Protein AF-A0AAE3IUP9-F1 (afdb_monomer)

Nearest PDB structures (foldseek):
  2h6c-assembly1_B  TM=4.455E-01  e=4.036E+00  Desulfitobacterium dehalogenans

Structure (mmCIF, N/CA/C/O backbone):
data_AF-A0AAE3IUP9-F1
#
_entry.id   AF-A0AAE3IUP9-F1
#
loop_
_atom_site.group_PDB
_atom_site.id
_atom_site.type_symbol
_atom_site.label_atom_id
_atom_site.label_alt_id
_atom_site.label_comp_id
_atom_site.label_asym_id
_atom_site.label_entity_id
_atom_site.label_seq_id
_atom_site.pdbx_PDB_ins_code
_atom_site.Cartn_x
_atom_site.Cartn_y
_atom_site.Cartn_z
_atom_site.occupancy
_atom_site.B_iso_or_equiv
_atom_site.auth_seq_id
_atom_site.auth_comp_id
_atom_site.auth_asym_id
_atom_site.auth_atom_id
_atom_site.pdbx_PDB_model_num
ATOM 1 N N . MET A 1 1 ? -16.465 -34.728 5.602 1.00 39.84 1 MET A N 1
ATOM 2 C CA . MET A 1 1 ? -15.952 -33.783 6.614 1.00 39.84 1 MET A CA 1
ATOM 3 C C . MET A 1 1 ? -14.455 -33.699 6.413 1.00 39.84 1 MET A C 1
ATOM 5 O O . MET A 1 1 ? -13.729 -34.587 6.846 1.00 39.84 1 MET A O 1
ATOM 9 N N . GLU A 1 2 ? -14.026 -32.718 5.633 1.00 52.72 2 GLU A N 1
ATOM 10 C CA . GLU A 1 2 ? -12.614 -32.456 5.375 1.00 52.72 2 GLU A CA 1
ATOM 11 C C . GLU A 1 2 ? -12.066 -31.674 6.573 1.00 52.72 2 GLU A C 1
ATOM 13 O O . GLU A 1 2 ? -12.701 -30.734 7.045 1.00 52.72 2 GLU A O 1
ATOM 18 N N . LYS A 1 3 ? -10.958 -32.131 7.164 1.00 52.09 3 LYS A N 1
ATOM 19 C CA . LYS A 1 3 ? -10.341 -31.432 8.296 1.00 52.09 3 LYS A CA 1
ATOM 20 C C . LYS A 1 3 ? -9.618 -30.208 7.751 1.00 52.09 3 LYS A C 1
ATOM 22 O O . LYS A 1 3 ? -8.562 -30.365 7.141 1.00 52.09 3 LYS A O 1
ATOM 27 N N . GLU A 1 4 ? -10.150 -29.021 8.014 1.00 59.00 4 GLU A N 1
ATOM 28 C CA . GLU A 1 4 ? -9.420 -27.775 7.790 1.00 59.00 4 GLU A CA 1
ATOM 29 C C . GLU A 1 4 ? -8.083 -27.825 8.539 1.00 59.00 4 GLU A C 1
ATOM 31 O O . GLU A 1 4 ? -8.014 -28.041 9.757 1.00 59.00 4 GLU A O 1
ATOM 36 N N . LYS A 1 5 ? -6.988 -27.696 7.788 1.00 61.62 5 LYS A N 1
ATOM 37 C CA . LYS A 1 5 ? -5.650 -27.607 8.364 1.00 61.62 5 LYS A CA 1
ATOM 38 C C . LYS A 1 5 ? -5.519 -26.227 8.996 1.00 61.62 5 LYS A C 1
ATOM 40 O O . LYS A 1 5 ? -5.640 -25.218 8.315 1.00 61.62 5 LYS A O 1
ATOM 45 N N . LYS A 1 6 ? -5.266 -26.193 10.306 1.00 58.44 6 LYS A N 1
ATOM 46 C CA . LYS A 1 6 ? -5.045 -24.940 11.035 1.00 58.44 6 LYS A CA 1
ATOM 47 C C . LYS A 1 6 ? -3.865 -24.178 10.407 1.00 58.44 6 LYS A C 1
ATOM 49 O O . LYS A 1 6 ? -2.807 -24.796 10.252 1.00 58.44 6 LYS A O 1
ATOM 54 N N . PRO A 1 7 ? -4.008 -22.877 10.104 1.00 63.84 7 PRO A N 1
ATOM 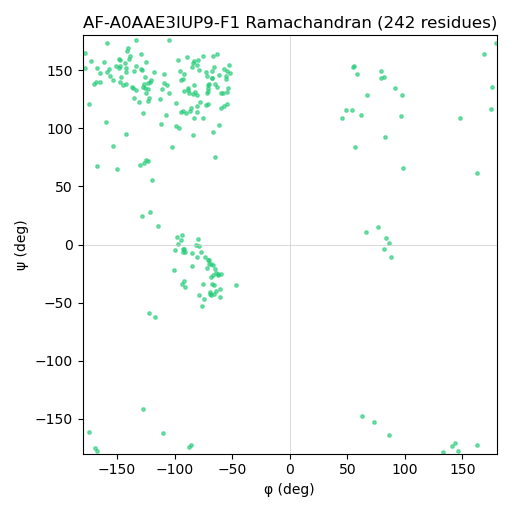55 C CA . PRO A 1 7 ? -2.922 -22.081 9.550 1.00 63.84 7 PRO A CA 1
ATOM 56 C C . PRO A 1 7 ? -1.721 -22.059 10.504 1.00 63.84 7 PRO A C 1
ATOM 58 O O . PRO A 1 7 ? -1.865 -21.848 11.712 1.00 63.84 7 PRO A O 1
ATOM 61 N N . MET A 1 8 ? -0.532 -22.340 9.969 1.00 63.47 8 MET A N 1
ATOM 62 C CA . MET A 1 8 ? 0.691 -22.559 10.758 1.00 63.47 8 MET A CA 1
ATOM 63 C C . MET A 1 8 ? 1.242 -21.262 11.377 1.00 63.47 8 MET A C 1
ATOM 65 O O . MET A 1 8 ? 1.934 -21.328 12.391 1.00 63.47 8 MET A O 1
ATOM 69 N N . PHE A 1 9 ? 0.859 -20.104 10.829 1.00 62.78 9 PHE A N 1
ATOM 70 C CA . PHE A 1 9 ? 1.258 -18.761 11.267 1.00 62.78 9 PHE A CA 1
ATOM 71 C C . PHE A 1 9 ? 0.594 -18.290 12.572 1.00 62.78 9 PHE A C 1
ATOM 73 O O . PHE A 1 9 ? 1.057 -17.339 13.191 1.00 62.78 9 PHE A O 1
ATOM 80 N N . LYS A 1 10 ? -0.427 -19.001 13.074 1.00 62.75 10 LYS A N 1
ATOM 81 C CA . LYS A 1 10 ? -1.064 -18.714 14.379 1.00 62.75 10 LYS A CA 1
ATOM 82 C C . LYS A 1 10 ? -0.284 -19.245 15.585 1.00 62.75 10 LYS A C 1
ATOM 84 O O . LYS A 1 10 ? -0.790 -19.250 16.704 1.00 62.75 10 LYS A O 1
ATOM 89 N N . ARG A 1 11 ? 0.909 -19.805 15.372 1.00 70.56 11 ARG A N 1
ATOM 90 C CA . ARG A 1 11 ? 1.703 -20.417 16.438 1.00 70.56 11 ARG A CA 1
ATOM 91 C C . ARG A 1 11 ? 2.967 -19.598 16.666 1.00 70.56 11 ARG A C 1
ATOM 93 O O . ARG A 1 11 ? 3.757 -19.431 15.749 1.00 70.56 11 ARG A O 1
ATOM 100 N N . TRP A 1 12 ? 3.181 -19.178 17.910 1.00 65.94 12 TRP A N 1
ATOM 101 C CA . TRP A 1 12 ? 4.279 -18.308 18.356 1.00 65.94 12 TRP A CA 1
ATOM 102 C C . TRP A 1 12 ? 5.685 -18.690 17.838 1.00 65.94 12 TRP A C 1
ATOM 104 O O . TRP A 1 12 ? 6.475 -17.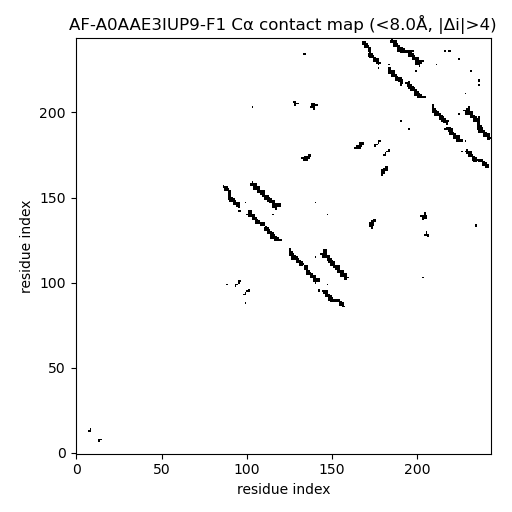820 17.488 1.00 65.94 12 TRP A O 1
ATOM 114 N N . TRP A 1 13 ? 5.985 -19.984 17.685 1.00 72.88 13 TRP A N 1
ATOM 115 C CA . TRP A 1 13 ? 7.261 -20.462 17.127 1.00 72.88 13 TRP A CA 1
ATOM 116 C C . TRP A 1 13 ? 7.496 -20.092 15.647 1.00 72.88 13 TRP A C 1
ATOM 118 O O . TRP A 1 13 ? 8.645 -20.063 15.219 1.00 72.88 13 TRP A O 1
ATOM 128 N N . PHE A 1 14 ? 6.451 -19.782 14.869 1.00 75.69 14 PHE A N 1
ATOM 129 C CA . PHE A 1 14 ? 6.580 -19.321 13.481 1.00 75.69 14 PHE A CA 1
ATOM 130 C C . PHE A 1 14 ? 7.203 -17.918 13.414 1.00 75.69 14 PHE A C 1
ATOM 132 O O . PHE A 1 14 ? 8.138 -17.697 12.650 1.00 75.69 14 PHE A O 1
ATOM 139 N N . TRP A 1 15 ? 6.769 -17.005 14.287 1.00 80.69 15 TRP A N 1
ATOM 140 C CA . TRP A 1 15 ? 7.338 -15.657 14.388 1.00 80.69 15 TRP A CA 1
ATOM 141 C C . TRP A 1 15 ? 8.780 -15.666 14.909 1.00 80.69 15 TRP A C 1
ATOM 143 O O . TRP A 1 15 ? 9.610 -14.905 14.420 1.00 80.69 15 TRP A O 1
ATOM 153 N N . LEU A 1 16 ? 9.125 -16.594 15.812 1.00 75.25 16 LEU A N 1
ATOM 154 C CA . LEU A 1 16 ? 10.515 -16.816 16.228 1.00 75.25 16 LEU A CA 1
ATOM 155 C C . LEU A 1 16 ? 11.411 -17.221 15.038 1.00 75.25 16 LEU A C 1
ATOM 157 O O . LEU A 1 16 ? 12.542 -16.758 14.940 1.00 75.25 16 LEU A O 1
ATOM 161 N N . ILE A 1 17 ? 10.905 -18.041 14.109 1.00 77.69 17 ILE A N 1
ATOM 162 C CA . ILE A 1 17 ? 11.647 -18.444 12.902 1.00 77.69 17 ILE A CA 1
ATOM 163 C C . ILE A 1 17 ? 11.823 -17.265 11.938 1.00 77.69 17 ILE A C 1
ATOM 165 O O . ILE A 1 17 ? 12.922 -17.078 11.425 1.00 77.69 17 ILE A O 1
ATOM 169 N N . VAL A 1 18 ? 10.791 -16.443 11.726 1.00 75.00 18 VAL A N 1
ATOM 170 C CA . VAL A 1 18 ? 10.888 -15.239 10.877 1.00 75.00 18 VAL A CA 1
ATOM 171 C C . VAL A 1 18 ? 11.932 -14.263 11.432 1.00 75.00 18 VAL A C 1
ATOM 173 O O . VAL A 1 18 ? 12.798 -13.808 10.691 1.00 75.00 18 VAL A O 1
ATOM 176 N N . VAL A 1 19 ? 11.932 -14.020 12.747 1.00 78.38 19 VAL A N 1
ATOM 177 C CA . VAL A 1 19 ? 12.934 -13.167 13.408 1.00 78.38 19 VAL A CA 1
ATOM 178 C C . VAL A 1 19 ? 14.346 -13.758 13.297 1.00 78.38 19 VAL A C 1
ATOM 180 O O . VAL A 1 19 ? 15.289 -13.022 13.022 1.00 78.38 19 VAL A O 1
ATOM 183 N N . ILE A 1 20 ? 14.514 -15.079 13.436 1.00 75.25 20 ILE A N 1
ATOM 184 C CA . ILE A 1 20 ? 15.818 -15.743 13.252 1.00 75.25 20 ILE A CA 1
ATOM 185 C C . ILE A 1 20 ? 16.302 -15.658 11.798 1.00 75.25 20 ILE A C 1
ATOM 187 O O . ILE A 1 20 ? 17.500 -15.512 11.586 1.00 75.25 20 ILE A O 1
ATOM 191 N N . ILE A 1 21 ? 15.418 -15.712 10.798 1.00 73.19 21 ILE A N 1
ATOM 192 C CA . ILE A 1 21 ? 15.806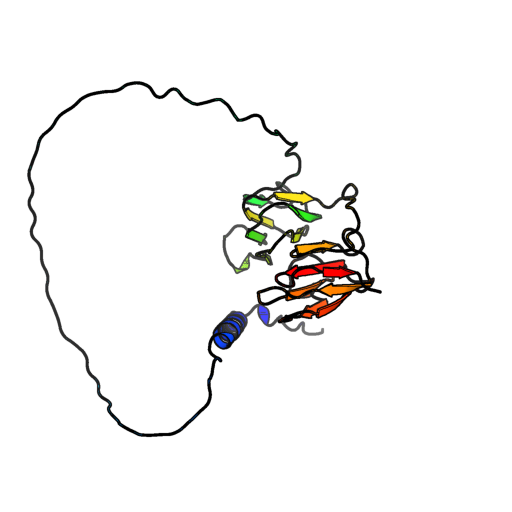 -15.545 9.387 1.00 73.19 21 ILE A CA 1
ATOM 193 C C . ILE A 1 21 ? 16.234 -14.096 9.112 1.00 73.19 21 ILE A C 1
ATOM 195 O O . ILE A 1 21 ? 17.255 -13.882 8.464 1.00 73.19 21 ILE A O 1
ATOM 199 N N . ILE A 1 22 ? 15.521 -13.110 9.666 1.00 68.12 22 ILE A N 1
ATOM 200 C CA . ILE A 1 22 ? 15.864 -11.686 9.522 1.00 68.12 22 ILE A CA 1
ATOM 201 C C . ILE A 1 22 ? 17.196 -11.364 10.223 1.00 68.12 22 ILE A C 1
ATOM 203 O O . ILE A 1 22 ? 18.043 -10.687 9.651 1.00 68.12 22 ILE A O 1
ATOM 207 N N . ILE A 1 23 ? 17.433 -11.898 11.426 1.00 65.44 23 ILE A N 1
ATOM 208 C CA . ILE A 1 23 ? 18.697 -11.705 12.163 1.00 65.44 23 ILE A CA 1
ATOM 209 C C . ILE A 1 23 ? 19.837 -12.550 11.565 1.00 65.44 23 ILE A C 1
ATOM 211 O O . ILE A 1 23 ? 20.995 -12.129 11.554 1.00 65.44 23 ILE A O 1
ATOM 215 N N . GLY A 1 24 ? 19.530 -13.739 11.043 1.00 50.38 24 GLY A N 1
ATOM 216 C CA . GLY A 1 24 ? 20.480 -14.632 10.375 1.00 50.38 24 GLY A CA 1
ATOM 217 C C . GLY A 1 24 ? 20.987 -14.080 9.042 1.00 50.38 24 GLY A C 1
ATOM 218 O O . GLY A 1 24 ? 22.135 -14.329 8.685 1.00 50.38 24 GLY A O 1
ATOM 219 N N . ALA A 1 25 ? 20.187 -13.257 8.358 1.00 50.72 25 ALA A N 1
ATOM 220 C CA . ALA A 1 25 ? 20.615 -12.500 7.183 1.00 50.72 25 ALA A CA 1
ATOM 221 C C . ALA A 1 25 ? 21.590 -11.348 7.518 1.00 50.72 25 ALA A C 1
ATOM 223 O O . ALA A 1 25 ? 22.266 -10.851 6.623 1.00 50.72 25 ALA A O 1
ATOM 224 N N . CYS A 1 26 ? 21.739 -10.963 8.794 1.00 46.09 26 CYS A N 1
ATOM 225 C CA . CYS A 1 26 ? 22.709 -9.949 9.225 1.00 46.09 26 CYS A CA 1
ATOM 226 C C . CYS A 1 26 ? 24.084 -10.512 9.645 1.00 46.09 26 CYS A C 1
ATOM 228 O O . CYS A 1 26 ? 24.974 -9.723 9.943 1.00 46.09 26 CYS A O 1
ATOM 230 N N . ASN A 1 27 ? 24.298 -11.836 9.668 1.00 41.62 27 ASN A N 1
ATOM 231 C CA . ASN A 1 27 ? 25.582 -12.444 10.078 1.00 41.62 27 ASN A CA 1
ATOM 232 C C . ASN A 1 27 ? 26.244 -13.325 9.001 1.00 41.62 27 ASN A C 1
ATOM 234 O O . ASN A 1 27 ? 27.005 -14.234 9.326 1.00 41.62 27 ASN A O 1
ATOM 238 N N . ALA A 1 28 ? 26.002 -13.049 7.719 1.00 47.50 28 ALA A N 1
ATOM 239 C CA . ALA A 1 28 ? 26.720 -13.687 6.615 1.00 47.50 28 ALA A CA 1
ATOM 240 C C . ALA A 1 28 ? 27.467 -12.654 5.753 1.00 47.50 28 ALA A C 1
ATOM 242 O O . ALA A 1 28 ? 27.288 -12.590 4.543 1.00 47.50 28 ALA A O 1
ATOM 243 N N . ILE A 1 29 ? 28.328 -11.853 6.388 1.00 40.59 29 ILE A N 1
ATOM 244 C CA . ILE A 1 29 ? 29.547 -11.349 5.741 1.00 40.59 29 ILE A CA 1
ATOM 245 C C . ILE A 1 29 ? 30.675 -12.218 6.295 1.00 40.59 29 ILE A C 1
ATOM 247 O O . ILE A 1 29 ? 31.282 -11.912 7.319 1.00 40.59 29 ILE A O 1
ATOM 251 N N . GLY A 1 30 ? 30.845 -13.381 5.670 1.00 31.17 30 GLY A N 1
ATOM 252 C CA . GLY A 1 30 ? 32.049 -14.190 5.787 1.00 31.17 30 GLY A CA 1
ATOM 253 C C . GLY A 1 30 ? 32.979 -13.791 4.651 1.00 31.17 30 GLY A C 1
ATOM 254 O O . GLY A 1 30 ? 32.615 -13.966 3.491 1.00 31.17 30 GLY A O 1
ATOM 255 N N . ASP A 1 31 ? 34.127 -13.220 5.002 1.00 31.47 31 ASP A N 1
ATOM 256 C CA . ASP A 1 31 ? 35.272 -13.057 4.108 1.00 31.47 31 ASP A CA 1
ATOM 257 C C . ASP A 1 31 ? 36.243 -14.231 4.331 1.00 31.47 31 ASP A C 1
ATOM 259 O O . ASP A 1 31 ? 36.274 -14.827 5.412 1.00 31.47 31 ASP A O 1
ATOM 263 N N . GLU A 1 32 ? 36.949 -14.596 3.267 1.00 32.56 32 GLU A N 1
ATOM 264 C CA . GLU A 1 32 ? 37.580 -15.894 3.010 1.00 32.56 32 GLU A CA 1
ATOM 265 C C . GLU A 1 32 ? 38.746 -16.287 3.949 1.00 32.56 32 GLU A C 1
ATOM 267 O O . GLU A 1 32 ? 39.489 -15.457 4.473 1.00 32.56 32 GLU A O 1
ATOM 272 N N . ASP A 1 33 ? 38.920 -17.607 4.101 1.00 31.92 33 ASP A N 1
ATOM 273 C CA . ASP A 1 33 ? 39.987 -18.302 4.833 1.00 31.92 33 ASP A CA 1
ATOM 274 C C . ASP A 1 33 ? 41.420 -17.928 4.392 1.00 31.92 33 ASP A C 1
ATOM 276 O O . ASP A 1 33 ? 41.724 -17.866 3.200 1.00 31.92 33 ASP A O 1
ATOM 280 N N . ASN A 1 34 ? 42.342 -17.851 5.366 1.00 30.59 34 ASN A N 1
ATOM 281 C CA . ASN A 1 34 ? 43.672 -18.481 5.282 1.00 30.59 34 ASN A CA 1
ATOM 282 C C . ASN A 1 34 ? 44.324 -18.665 6.676 1.00 30.59 34 ASN A C 1
ATOM 284 O O . ASN A 1 34 ? 44.817 -17.724 7.292 1.00 30.59 34 ASN A O 1
ATOM 288 N N . ASP A 1 35 ? 44.318 -19.926 7.114 1.00 31.80 35 ASP A N 1
ATOM 289 C CA . ASP A 1 35 ? 45.273 -20.678 7.946 1.00 31.80 35 ASP A CA 1
ATOM 290 C C . ASP A 1 35 ? 45.915 -20.115 9.245 1.00 31.80 35 ASP A C 1
ATOM 292 O O . ASP A 1 35 ? 46.895 -19.375 9.246 1.00 31.80 35 ASP A O 1
ATOM 296 N N . THR A 1 36 ? 45.443 -20.709 10.352 1.00 28.38 36 THR A N 1
ATOM 297 C CA . THR A 1 36 ? 46.181 -21.502 11.367 1.00 28.38 36 THR A CA 1
ATOM 298 C C . THR A 1 36 ? 47.315 -20.870 12.202 1.00 28.38 36 THR A C 1
ATOM 300 O O . THR A 1 36 ? 48.447 -20.752 11.744 1.00 28.38 36 THR A O 1
ATOM 303 N N . ALA A 1 37 ? 47.065 -20.696 13.514 1.00 28.83 37 ALA A N 1
ATOM 304 C CA . ALA A 1 37 ? 47.860 -21.307 14.601 1.00 28.83 37 ALA A CA 1
ATOM 305 C C . ALA A 1 37 ? 47.205 -21.126 15.993 1.00 28.83 37 ALA A C 1
ATOM 307 O O . ALA A 1 37 ? 46.689 -20.066 16.334 1.00 28.83 37 ALA A O 1
ATOM 308 N N . GLU A 1 38 ? 47.259 -22.202 16.781 1.00 27.31 38 GLU A N 1
ATOM 309 C CA . GLU A 1 38 ? 46.728 -22.423 18.134 1.00 27.31 38 GLU A CA 1
ATOM 310 C C . GLU A 1 38 ? 47.169 -21.395 19.198 1.00 27.31 38 GLU A C 1
ATOM 312 O O . GLU A 1 38 ? 48.332 -20.998 19.223 1.00 27.31 38 GLU A O 1
ATOM 317 N N . ASN A 1 39 ? 46.319 -21.123 20.202 1.00 26.86 39 ASN A N 1
ATOM 318 C CA . ASN A 1 39 ? 46.611 -21.562 21.578 1.00 26.86 39 ASN A CA 1
ATOM 319 C C . ASN A 1 39 ? 45.395 -21.491 22.520 1.00 26.86 39 ASN A C 1
ATOM 321 O O . ASN A 1 39 ? 44.526 -20.630 22.412 1.00 26.86 39 ASN A O 1
ATOM 325 N N . GLN A 1 40 ? 45.391 -22.433 23.455 1.00 32.03 40 GLN A N 1
ATOM 326 C CA . GLN A 1 40 ? 44.414 -22.722 24.493 1.00 32.03 40 GLN A CA 1
ATOM 327 C C . GLN A 1 40 ? 44.445 -21.683 25.626 1.00 32.03 40 GLN A C 1
ATOM 329 O O . GLN A 1 40 ? 45.521 -21.240 26.013 1.00 32.03 40 GLN A O 1
ATOM 334 N N . GLN A 1 41 ? 43.295 -21.415 26.256 1.00 28.81 41 GLN A N 1
ATOM 335 C CA . GLN A 1 41 ? 43.108 -21.708 27.687 1.00 28.81 41 GLN A CA 1
ATOM 336 C C . GLN A 1 41 ? 41.667 -21.448 28.151 1.00 28.81 41 GLN A C 1
ATOM 338 O O . GLN A 1 41 ? 41.174 -20.323 28.136 1.00 28.81 41 GLN A O 1
ATOM 343 N N . GLU A 1 42 ? 41.039 -22.506 28.667 1.00 25.84 42 GLU A N 1
ATOM 344 C CA . GLU A 1 42 ? 40.079 -22.421 29.770 1.00 25.84 42 GLU A CA 1
ATOM 345 C C . GLU A 1 42 ? 40.736 -21.716 30.977 1.00 25.84 42 GLU A C 1
ATOM 347 O O . GLU A 1 42 ? 41.912 -21.954 31.265 1.00 25.84 42 GLU A O 1
ATOM 352 N N . ASN A 1 43 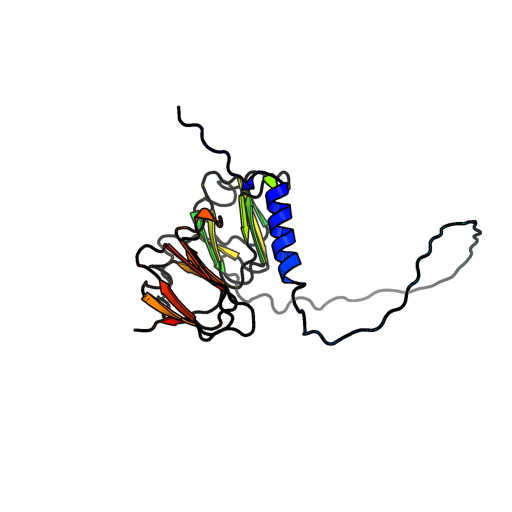? 39.989 -20.925 31.755 1.00 25.92 43 ASN A N 1
ATOM 353 C CA . ASN A 1 43 ? 39.353 -21.451 32.968 1.00 25.92 43 ASN A CA 1
ATOM 354 C C . ASN A 1 43 ? 38.486 -20.414 33.708 1.00 25.92 43 ASN A C 1
ATOM 356 O O . ASN A 1 43 ? 38.731 -19.211 33.707 1.00 25.92 43 ASN A O 1
ATOM 360 N N . SER A 1 44 ? 37.497 -20.985 34.387 1.00 27.25 44 SER A N 1
ATOM 361 C CA . SER A 1 44 ? 36.557 -20.459 35.372 1.00 27.25 44 SER A CA 1
ATOM 362 C C . SER A 1 44 ? 37.218 -19.708 36.541 1.00 27.25 44 SER A C 1
ATOM 364 O O . SER A 1 44 ? 38.258 -20.142 37.028 1.00 27.25 44 SER A O 1
ATOM 366 N N . ASN A 1 45 ? 36.583 -18.679 37.117 1.00 28.09 45 ASN A N 1
ATOM 367 C CA . ASN A 1 45 ? 35.674 -18.818 38.269 1.00 28.09 45 ASN A CA 1
ATOM 368 C C . ASN A 1 45 ? 35.292 -17.467 38.907 1.00 28.09 45 ASN A C 1
ATOM 370 O O . ASN A 1 45 ? 35.896 -16.424 38.689 1.00 28.09 45 ASN A O 1
ATOM 374 N N . LYS A 1 46 ? 34.233 -17.562 39.707 1.00 29.41 46 LYS A N 1
ATOM 375 C CA . LYS A 1 46 ? 33.329 -16.547 40.248 1.00 29.41 46 LYS A CA 1
ATOM 376 C C . LYS A 1 46 ? 33.706 -16.102 41.680 1.00 29.41 46 LYS A C 1
ATOM 378 O O . LYS A 1 46 ? 34.172 -16.927 42.460 1.00 29.41 46 LYS A O 1
ATOM 383 N N . THR A 1 47 ? 33.219 -14.909 42.047 1.00 25.06 47 THR A N 1
ATOM 384 C CA . THR A 1 47 ? 32.681 -14.487 43.375 1.00 25.06 47 THR A CA 1
ATOM 385 C C . THR A 1 47 ? 33.597 -13.742 44.355 1.00 25.06 47 THR A C 1
ATOM 387 O O . THR A 1 47 ? 34.639 -14.262 44.736 1.00 25.06 47 THR A O 1
ATOM 390 N N . ALA A 1 48 ? 33.092 -12.591 44.841 1.00 27.50 48 ALA A N 1
ATOM 391 C CA . ALA A 1 48 ? 32.810 -12.228 46.256 1.00 27.50 48 ALA A CA 1
ATOM 392 C C . ALA A 1 48 ? 33.015 -10.705 46.462 1.00 27.50 48 ALA A C 1
ATOM 394 O O . ALA A 1 48 ? 34.105 -10.212 46.204 1.00 27.50 48 ALA A O 1
ATOM 395 N N . GLU A 1 49 ? 31.939 -9.921 46.665 1.00 27.36 49 GLU A N 1
ATOM 396 C CA . GLU A 1 49 ? 31.436 -9.408 47.977 1.00 27.36 49 GLU A CA 1
ATOM 397 C C . GLU A 1 49 ? 32.202 -8.151 48.471 1.00 27.36 49 GLU A C 1
ATOM 399 O O . GLU A 1 49 ? 33.405 -8.080 48.283 1.00 27.36 49 GLU A O 1
ATOM 404 N N . ASN A 1 50 ? 31.659 -7.120 49.141 1.00 28.22 50 ASN A N 1
ATOM 405 C CA . ASN A 1 50 ? 30.330 -6.721 49.647 1.00 28.22 50 ASN A CA 1
ATOM 406 C C . ASN A 1 50 ? 30.461 -5.301 50.299 1.00 28.22 50 ASN A C 1
ATOM 408 O O . ASN A 1 50 ? 31.578 -4.919 50.646 1.00 28.22 50 ASN A O 1
ATOM 412 N N . GLY A 1 51 ? 29.337 -4.599 50.555 1.00 27.56 51 GLY A N 1
ATOM 413 C CA . GLY A 1 51 ? 29.154 -3.531 51.581 1.00 27.56 51 GLY A CA 1
ATOM 414 C C . GLY A 1 51 ? 29.299 -2.068 51.099 1.00 27.56 51 GLY A C 1
ATOM 415 O O . GLY A 1 51 ? 30.396 -1.710 50.691 1.00 27.56 51 GLY A O 1
ATOM 416 N N . THR A 1 52 ? 28.279 -1.185 51.003 1.00 26.39 52 THR A N 1
ATOM 417 C CA . THR A 1 52 ? 27.313 -0.623 52.009 1.00 26.39 52 THR A CA 1
ATOM 418 C C . THR A 1 52 ? 28.054 0.279 53.031 1.00 26.39 52 THR A C 1
ATOM 420 O O . THR A 1 52 ? 29.075 -0.160 53.541 1.00 26.39 52 THR A O 1
ATOM 423 N N . GLU A 1 53 ? 27.728 1.535 53.386 1.00 33.59 53 GLU A N 1
ATOM 424 C CA . GLU A 1 53 ? 26.475 2.309 53.519 1.00 33.59 53 GLU A CA 1
ATOM 425 C C . GLU A 1 53 ? 26.771 3.838 53.678 1.00 33.59 53 GLU A C 1
ATOM 427 O O . GLU A 1 53 ? 27.921 4.271 53.650 1.00 33.59 53 GLU A O 1
ATOM 432 N N . GLU A 1 54 ? 25.702 4.619 53.860 1.00 30.98 54 GLU A N 1
ATOM 433 C CA . GLU A 1 54 ? 25.474 6.080 53.839 1.00 30.98 54 GLU A CA 1
ATOM 434 C C . GLU A 1 54 ? 26.184 6.993 54.876 1.00 30.98 54 GLU A C 1
ATOM 436 O O . GLU A 1 54 ? 26.558 6.567 55.969 1.00 30.98 54 GLU A O 1
ATOM 441 N N . ASN A 1 55 ? 26.196 8.315 54.601 1.00 27.33 55 ASN A N 1
ATOM 442 C CA . ASN A 1 55 ? 25.567 9.320 55.490 1.00 27.33 55 ASN A CA 1
ATOM 443 C C . ASN A 1 55 ? 25.355 10.707 54.830 1.00 27.33 55 ASN A C 1
ATOM 445 O O . ASN A 1 55 ? 26.225 11.214 54.122 1.00 27.33 55 ASN A O 1
ATOM 449 N N . ALA A 1 56 ? 24.197 11.310 55.128 1.00 28.67 56 ALA A N 1
ATOM 450 C CA . ALA A 1 56 ? 23.777 12.692 54.849 1.00 28.67 56 ALA A CA 1
ATOM 451 C C . ALA A 1 56 ? 24.460 13.700 55.808 1.00 28.67 56 ALA A C 1
ATOM 453 O O . ALA A 1 56 ? 24.991 13.300 56.844 1.00 28.67 56 ALA A O 1
ATOM 454 N N . THR A 1 57 ? 24.525 15.014 55.552 1.00 26.75 57 THR A N 1
ATOM 455 C CA . THR A 1 57 ? 23.537 16.073 55.920 1.00 26.75 57 THR A CA 1
ATOM 456 C C . THR A 1 57 ? 24.195 17.415 55.495 1.00 26.75 57 THR A C 1
ATOM 458 O O . THR A 1 57 ? 25.367 17.604 55.808 1.00 26.75 57 THR A O 1
ATOM 461 N N . GLU A 1 58 ? 23.680 18.219 54.557 1.00 29.66 58 GLU A N 1
ATOM 462 C CA . GLU A 1 58 ? 22.625 19.263 54.621 1.00 29.66 58 GLU A CA 1
ATOM 463 C C . GLU A 1 58 ? 23.056 20.645 55.185 1.00 29.66 58 GLU A C 1
ATOM 465 O O . GLU A 1 58 ? 23.779 20.720 56.178 1.00 29.66 58 GLU A O 1
ATOM 470 N N . ASN A 1 59 ? 22.475 21.697 54.569 1.00 30.39 59 ASN A N 1
ATOM 471 C CA . ASN A 1 59 ? 22.237 23.085 55.027 1.00 30.39 59 ASN A CA 1
ATOM 472 C C . ASN A 1 59 ? 23.305 24.168 54.729 1.00 30.39 59 ASN A C 1
ATOM 474 O O . ASN A 1 59 ? 24.486 23.970 54.982 1.00 30.39 59 ASN A O 1
ATOM 478 N N . ASN A 1 60 ? 22.975 25.386 54.266 1.00 31.77 60 ASN A N 1
ATOM 479 C CA . ASN A 1 60 ? 21.729 25.988 53.756 1.00 31.77 60 ASN A CA 1
ATOM 480 C C . ASN A 1 60 ? 22.033 27.400 53.186 1.00 31.77 60 ASN A C 1
ATOM 482 O O . ASN A 1 60 ? 22.996 28.008 53.649 1.00 31.77 60 ASN A O 1
ATOM 486 N N . GLU A 1 61 ? 21.154 27.893 52.293 1.00 34.75 61 GLU A N 1
ATOM 487 C CA . GLU A 1 61 ? 20.672 29.296 52.122 1.00 34.75 61 GLU A CA 1
ATOM 488 C C . GLU A 1 61 ? 21.695 30.440 51.831 1.00 34.75 61 GLU A C 1
ATOM 490 O O . GLU A 1 61 ? 22.818 30.450 52.309 1.00 34.75 61 GLU A O 1
ATOM 495 N N . ASN A 1 62 ? 21.412 31.503 51.063 1.00 30.38 62 ASN A N 1
ATOM 496 C CA . ASN A 1 62 ? 20.137 32.151 50.757 1.00 30.38 62 ASN A CA 1
ATOM 497 C C . ASN A 1 62 ? 20.280 33.178 49.595 1.00 30.38 62 ASN A C 1
ATOM 499 O O . ASN A 1 62 ? 21.251 33.930 49.606 1.00 30.38 62 ASN A O 1
ATOM 503 N N . GLU A 1 63 ? 19.282 33.212 48.689 1.00 35.97 63 GLU A N 1
ATOM 504 C CA . GLU A 1 63 ? 18.470 34.390 48.259 1.00 35.97 63 GLU A CA 1
ATOM 505 C C . GLU A 1 63 ? 19.131 35.689 47.689 1.00 35.97 63 GLU A C 1
ATOM 507 O O . GLU A 1 63 ? 20.265 36.017 48.000 1.00 35.97 63 GLU A O 1
ATOM 512 N N . THR A 1 64 ? 18.505 36.538 46.850 1.00 27.08 64 THR A N 1
ATOM 513 C CA . THR A 1 64 ? 17.088 36.770 46.483 1.00 27.08 64 THR A CA 1
ATOM 514 C C . THR A 1 64 ? 16.963 37.680 45.221 1.00 27.08 64 THR A C 1
ATOM 516 O O . THR A 1 64 ? 17.831 38.525 45.020 1.00 27.08 64 THR A O 1
ATOM 519 N N . THR A 1 65 ? 15.855 37.504 44.462 1.00 28.50 65 THR A N 1
ATOM 520 C CA . THR A 1 65 ? 14.955 38.476 43.742 1.00 28.50 65 THR A CA 1
ATOM 521 C C . THR A 1 65 ? 15.478 39.522 42.710 1.00 28.50 65 THR A C 1
ATOM 523 O O . THR A 1 65 ? 16.628 39.928 42.760 1.00 28.50 65 THR A O 1
ATOM 526 N N . ASP A 1 66 ? 14.739 40.014 41.688 1.00 33.00 66 ASP A N 1
ATOM 527 C CA . ASP A 1 66 ? 13.288 40.251 41.473 1.00 33.00 66 ASP A CA 1
ATOM 528 C C . ASP A 1 66 ? 12.870 40.311 39.965 1.00 33.00 66 ASP A C 1
ATOM 530 O O . ASP A 1 66 ? 13.640 40.740 39.109 1.00 33.00 66 ASP A O 1
ATOM 534 N N . GLU A 1 67 ? 11.609 39.914 39.719 1.00 37.00 67 GLU A N 1
ATOM 535 C CA . GLU A 1 67 ? 10.522 40.464 38.859 1.00 37.00 67 GLU A CA 1
ATOM 536 C C . GLU A 1 67 ? 10.630 40.785 37.333 1.00 37.00 67 GLU A C 1
ATOM 538 O O . GLU A 1 67 ? 11.251 41.743 36.890 1.00 37.00 67 GLU A O 1
ATOM 543 N N . ASN A 1 68 ? 9.826 40.027 36.559 1.00 30.12 68 ASN A N 1
ATOM 544 C CA . ASN A 1 68 ? 8.676 40.428 35.706 1.00 30.12 68 ASN A CA 1
ATOM 545 C C . ASN A 1 68 ? 8.787 41.618 34.711 1.00 30.12 68 ASN A C 1
ATOM 547 O O . ASN A 1 68 ? 8.787 42.765 35.143 1.00 30.12 68 ASN A O 1
ATOM 551 N N . ALA A 1 69 ? 8.682 41.349 33.392 1.00 31.67 69 ALA A N 1
ATOM 552 C CA . ALA A 1 69 ? 7.726 42.003 32.467 1.00 31.67 69 ALA A CA 1
ATOM 553 C C . ALA A 1 69 ? 7.888 41.575 30.982 1.00 31.67 69 ALA A C 1
ATOM 555 O O . ALA A 1 69 ? 8.966 41.676 30.403 1.00 31.67 69 ALA A O 1
ATOM 556 N N . THR A 1 70 ? 6.733 41.305 30.356 1.00 27.38 70 THR A N 1
ATOM 557 C CA . THR A 1 70 ? 6.386 41.421 28.916 1.00 27.38 70 THR A CA 1
ATOM 558 C C . THR A 1 70 ? 6.776 40.283 27.962 1.00 27.38 70 THR A C 1
ATOM 560 O O . THR A 1 70 ? 7.832 40.287 27.342 1.00 27.38 70 THR A O 1
ATOM 563 N N . ASN A 1 71 ? 5.830 39.352 27.791 1.00 40.78 71 ASN A N 1
ATOM 564 C CA . ASN A 1 71 ? 5.682 38.477 26.628 1.00 40.78 71 ASN A CA 1
ATOM 565 C C . ASN A 1 71 ? 4.602 39.101 25.726 1.00 40.78 71 ASN A C 1
ATOM 567 O O . ASN A 1 71 ? 3.417 38.987 26.027 1.00 40.78 71 ASN A O 1
ATOM 571 N N . GLU A 1 72 ? 5.011 39.774 24.656 1.00 40.84 72 GLU A N 1
ATOM 572 C CA . GLU A 1 72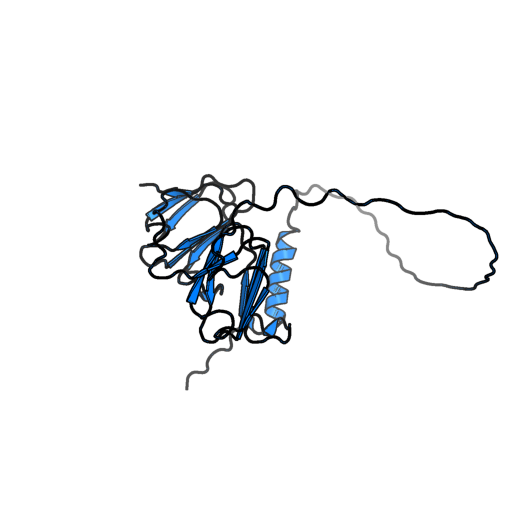 ? 4.149 40.151 23.532 1.00 40.84 72 GLU A CA 1
ATOM 573 C C . GLU A 1 72 ? 4.980 40.011 22.258 1.00 40.84 72 GLU A C 1
ATOM 575 O O . GLU A 1 72 ? 5.741 40.907 21.922 1.00 40.84 72 GLU A O 1
ATOM 580 N N . GLU A 1 73 ? 4.871 38.863 21.593 1.00 36.62 73 GLU A N 1
ATOM 581 C CA . GLU A 1 73 ? 5.131 38.696 20.158 1.00 36.62 73 GLU A CA 1
ATOM 582 C C . GLU A 1 73 ? 4.588 37.319 19.752 1.00 36.62 73 GLU A C 1
ATOM 584 O O . GLU A 1 73 ? 5.304 36.370 19.453 1.00 36.62 73 GLU A O 1
ATOM 589 N N . GLU A 1 74 ? 3.263 37.207 19.801 1.00 38.66 74 GLU A N 1
ATOM 590 C CA . GLU A 1 74 ? 2.538 36.205 19.036 1.00 38.66 74 GLU A CA 1
ATOM 591 C C . GLU A 1 74 ? 1.622 36.948 18.067 1.00 38.66 74 GLU A C 1
ATOM 593 O O . GLU A 1 74 ? 1.092 38.017 18.384 1.00 38.66 74 GLU A O 1
ATOM 598 N N . ASN A 1 75 ? 1.404 36.311 16.919 1.00 41.91 75 ASN A N 1
ATOM 599 C CA . ASN A 1 75 ? 0.365 36.597 15.938 1.00 41.91 75 ASN A CA 1
ATOM 600 C C . ASN A 1 75 ? 0.769 37.434 14.715 1.00 41.91 75 ASN A C 1
ATOM 602 O O . ASN A 1 75 ? 0.239 38.516 14.469 1.00 41.91 75 ASN A O 1
ATOM 606 N N . THR A 1 76 ? 1.647 36.891 13.866 1.00 39.50 76 THR A N 1
ATOM 607 C CA . THR A 1 76 ? 1.535 37.111 12.413 1.00 39.50 76 THR A CA 1
ATOM 608 C C . THR A 1 76 ? 2.168 35.953 11.636 1.00 39.50 76 THR A C 1
ATOM 610 O O . THR A 1 76 ? 3.337 36.036 11.281 1.00 39.50 76 THR A O 1
ATOM 613 N N . ALA A 1 77 ? 1.406 34.877 11.404 1.00 43.50 77 ALA A N 1
ATOM 614 C CA . ALA A 1 77 ? 1.461 34.003 10.216 1.00 43.50 77 ALA A CA 1
ATOM 615 C C . ALA A 1 77 ? 0.751 32.665 10.498 1.00 43.50 77 ALA A C 1
ATOM 617 O O . ALA A 1 77 ? 1.360 31.606 10.452 1.00 43.50 77 ALA A O 1
ATOM 618 N N . GLU A 1 78 ? -0.548 32.703 10.788 1.00 42.25 78 GLU A N 1
ATOM 619 C CA . GLU A 1 78 ? -1.396 31.512 10.669 1.00 42.25 78 GLU A CA 1
ATOM 620 C C . GLU A 1 78 ? -2.587 31.893 9.791 1.00 42.25 78 GLU A C 1
ATOM 622 O O . GLU A 1 78 ? -3.702 32.157 10.232 1.00 42.25 78 GLU A O 1
ATOM 627 N N . ASN A 1 79 ? -2.280 32.098 8.515 1.00 47.72 79 ASN A N 1
ATOM 628 C CA . ASN A 1 79 ? -3.276 32.156 7.460 1.00 47.72 79 ASN A CA 1
ATOM 629 C C . ASN A 1 79 ? -2.638 31.653 6.168 1.00 47.72 79 ASN A C 1
ATOM 631 O O . ASN A 1 79 ? -2.447 32.414 5.222 1.00 47.72 79 ASN A O 1
ATOM 635 N N . GLU A 1 80 ? -2.279 30.374 6.162 1.00 47.97 80 GLU A N 1
ATOM 636 C CA . GLU A 1 80 ? -2.163 29.604 4.932 1.00 47.97 80 GLU A CA 1
ATOM 637 C C . GLU A 1 80 ? -3.001 28.335 5.119 1.00 47.97 80 GLU A C 1
ATOM 639 O O . GLU A 1 80 ? -2.743 27.523 5.999 1.00 47.97 80 GLU A O 1
ATOM 644 N N . GLU A 1 81 ? -4.076 28.273 4.329 1.00 43.44 81 GLU A N 1
ATOM 645 C CA . GLU A 1 81 ? -4.935 27.116 4.076 1.00 43.44 81 GLU A CA 1
ATOM 646 C C . GLU A 1 81 ? -5.595 26.434 5.287 1.00 43.44 81 GLU A C 1
ATOM 648 O O . GLU A 1 81 ? -5.237 25.341 5.717 1.00 43.44 81 GLU A O 1
ATOM 653 N N . ALA A 1 82 ? -6.730 26.994 5.715 1.00 42.50 82 ALA A N 1
ATOM 654 C CA . ALA A 1 82 ? -7.839 26.150 6.157 1.00 42.50 82 ALA A CA 1
ATOM 655 C C . ALA A 1 82 ? -8.344 25.337 4.944 1.00 42.50 82 ALA A C 1
ATOM 657 O O . ALA A 1 82 ? -9.351 25.685 4.321 1.00 42.50 82 ALA A O 1
ATOM 658 N N . GLU A 1 83 ? -7.592 24.305 4.550 1.00 57.19 83 GLU A N 1
ATOM 659 C CA . GLU A 1 83 ? -8.072 23.296 3.614 1.00 57.19 83 GLU A CA 1
ATOM 660 C C . GLU A 1 83 ? -9.281 22.590 4.229 1.00 57.19 83 GLU A C 1
ATOM 662 O O . GLU A 1 83 ? -9.372 22.391 5.441 1.00 57.19 83 GLU A O 1
ATOM 667 N N . ASN A 1 84 ? -10.233 22.212 3.383 1.00 52.09 84 ASN A N 1
ATOM 668 C CA . ASN A 1 84 ? -11.382 21.432 3.805 1.00 52.09 84 ASN A CA 1
ATOM 669 C C . ASN A 1 84 ? -10.909 20.073 4.361 1.00 52.09 84 ASN A C 1
ATOM 671 O O . ASN A 1 84 ? -10.551 19.182 3.593 1.00 52.09 84 ASN A O 1
ATOM 675 N N . THR A 1 85 ? -10.898 19.923 5.686 1.00 62.25 85 THR A N 1
ATOM 676 C CA . THR A 1 85 ? -10.518 18.687 6.388 1.00 62.25 85 THR A CA 1
ATOM 677 C C . THR A 1 85 ? -11.633 17.640 6.399 1.00 62.25 85 THR A C 1
ATOM 679 O O . THR A 1 85 ? -11.431 16.540 6.917 1.00 62.25 85 THR A O 1
ATOM 682 N N . GLU A 1 86 ? -12.808 17.936 5.827 1.00 74.88 86 GLU A N 1
ATOM 683 C CA . GLU A 1 86 ? -13.905 16.971 5.754 1.00 74.88 86 GLU A CA 1
ATOM 684 C C . GLU A 1 86 ? -13.464 15.691 5.029 1.00 74.88 86 GLU A C 1
ATOM 686 O O . GLU A 1 86 ? -13.097 15.700 3.855 1.00 74.88 86 GLU A O 1
ATOM 691 N N . GLY A 1 87 ? -13.522 14.568 5.749 1.00 82.31 87 GLY A N 1
ATOM 692 C CA . GLY A 1 87 ? -13.231 13.238 5.213 1.00 82.31 87 GLY A CA 1
ATOM 693 C C . GLY A 1 87 ? -11.757 12.820 5.234 1.00 82.31 87 GLY A C 1
ATOM 694 O O . GLY A 1 87 ? -11.462 11.705 4.799 1.00 82.31 87 GLY A O 1
ATOM 695 N N . ARG A 1 88 ? -10.843 13.657 5.748 1.00 93.81 88 ARG A N 1
ATOM 696 C CA . ARG A 1 88 ? -9.446 13.264 5.998 1.00 93.81 88 ARG A CA 1
ATOM 697 C C . ARG A 1 88 ? -9.316 12.540 7.338 1.00 93.81 88 ARG A C 1
ATOM 699 O O . ARG A 1 88 ? -9.888 12.961 8.339 1.00 93.81 88 ARG A O 1
ATOM 706 N N . ILE A 1 89 ? -8.533 11.465 7.352 1.00 97.19 89 ILE A N 1
ATOM 707 C CA . ILE A 1 89 ? -8.210 10.686 8.552 1.00 97.19 89 ILE A CA 1
ATOM 708 C C . ILE A 1 89 ? -6.732 10.887 8.873 1.00 97.19 89 ILE A C 1
ATOM 710 O O . ILE A 1 89 ? -5.858 10.335 8.207 1.00 97.19 89 ILE A O 1
ATOM 714 N N . GLU A 1 90 ? -6.455 11.702 9.880 1.00 97.56 90 GLU A N 1
ATOM 715 C CA . GLU A 1 90 ? -5.100 11.976 10.365 1.00 97.56 90 GLU A CA 1
ATOM 716 C C . GLU A 1 90 ? -4.644 10.919 11.387 1.00 97.56 90 GLU A C 1
ATOM 718 O O . GLU A 1 90 ? -5.305 9.905 11.602 1.00 97.56 90 GLU A O 1
ATOM 723 N N . SER A 1 91 ? -3.491 11.135 12.021 1.00 98.19 91 SER A N 1
ATOM 724 C CA . SER A 1 91 ? -2.958 10.256 13.067 1.00 98.19 91 SER A CA 1
ATOM 725 C C . SER A 1 91 ? -3.957 10.031 14.212 1.00 98.19 91 SER A C 1
ATOM 727 O O . SER A 1 91 ? -4.477 10.981 14.793 1.00 98.19 91 SER A O 1
ATOM 729 N N . GLY A 1 92 ? -4.164 8.775 14.610 1.00 98.19 92 GLY A N 1
ATOM 730 C CA . GLY A 1 92 ? -5.112 8.413 15.662 1.00 98.19 92 GLY A CA 1
ATOM 731 C C . GLY A 1 92 ? -5.497 6.936 15.657 1.00 98.19 92 GLY A C 1
ATOM 732 O O . GLY A 1 92 ? -4.924 6.129 14.924 1.00 98.19 92 GLY A O 1
ATOM 733 N N . ILE A 1 93 ? -6.473 6.592 16.499 1.00 98.50 93 ILE A N 1
ATOM 734 C CA . ILE A 1 93 ? -7.159 5.295 16.516 1.00 98.50 93 ILE A CA 1
ATOM 735 C C . ILE A 1 93 ? -8.649 5.581 16.331 1.00 98.50 93 ILE A C 1
ATOM 737 O O . ILE A 1 93 ? -9.209 6.374 17.084 1.00 98.50 93 ILE A O 1
ATOM 741 N N . PHE A 1 94 ? -9.262 4.934 15.346 1.00 98.50 94 PHE A N 1
ATOM 742 C CA . PHE A 1 94 ? -10.623 5.200 14.887 1.00 98.50 94 PHE A CA 1
ATOM 743 C C . PHE A 1 94 ? -11.457 3.926 14.968 1.00 98.50 94 PHE A C 1
ATOM 745 O O . PHE A 1 94 ? -10.998 2.868 14.535 1.00 98.50 94 PHE A O 1
ATOM 752 N N . GLU A 1 95 ? -12.675 4.011 15.502 1.00 98.56 95 GLU A N 1
ATOM 753 C CA . GLU A 1 95 ? -13.629 2.905 15.495 1.00 98.56 95 GLU A CA 1
ATOM 754 C C . GLU A 1 95 ? -14.298 2.778 14.121 1.00 98.56 95 GLU A C 1
ATOM 756 O O . GLU A 1 95 ? -14.932 3.711 13.615 1.00 98.56 95 GLU A O 1
ATOM 761 N N . VAL A 1 96 ? -14.169 1.602 13.510 1.00 98.62 96 VAL A N 1
ATOM 762 C CA . VAL A 1 96 ? -14.735 1.330 12.185 1.00 98.62 96 VAL A CA 1
ATOM 763 C C . VAL A 1 96 ? -16.261 1.246 12.284 1.00 98.62 96 VAL A C 1
ATOM 765 O O . VAL A 1 96 ? -16.825 0.647 13.197 1.00 98.62 96 VAL A O 1
ATOM 768 N N . GLY A 1 97 ? -16.950 1.903 11.353 1.00 97.00 97 GLY A N 1
ATOM 769 C CA . GLY A 1 97 ? -18.403 2.066 11.347 1.00 97.00 97 GLY A CA 1
ATOM 770 C C . GLY A 1 97 ? -18.926 3.197 12.242 1.00 97.00 97 GLY A C 1
ATOM 771 O O . GLY A 1 97 ? -20.131 3.456 12.225 1.00 97.00 97 GLY A O 1
ATOM 772 N N . LYS A 1 98 ? -18.058 3.885 13.000 1.00 96.31 98 LYS A N 1
ATOM 773 C CA . LYS A 1 98 ? -18.423 5.085 13.774 1.00 96.31 98 LYS A CA 1
ATOM 774 C C . LYS A 1 98 ? -17.586 6.299 13.400 1.00 96.31 98 LYS A C 1
ATOM 776 O O . LYS A 1 98 ? -18.149 7.301 12.972 1.00 96.31 98 LYS A O 1
ATOM 781 N N . ASP A 1 99 ? -16.271 6.191 13.554 1.00 97.50 99 ASP A N 1
ATOM 782 C CA . ASP A 1 99 ? -15.326 7.280 13.300 1.00 97.50 99 ASP A CA 1
ATOM 783 C C . ASP A 1 99 ? -14.805 7.238 11.858 1.00 97.50 99 ASP A C 1
ATOM 785 O O . ASP A 1 99 ? -14.520 8.272 11.259 1.00 97.50 99 ASP A O 1
ATOM 789 N N . ILE A 1 100 ? -14.702 6.034 11.288 1.00 97.38 100 ILE A N 1
ATOM 790 C CA . ILE A 1 100 ? -14.263 5.787 9.915 1.00 97.38 100 ILE A CA 1
ATOM 791 C C . ILE A 1 100 ? -15.152 4.727 9.265 1.00 97.38 100 ILE A C 1
ATOM 793 O O . ILE A 1 100 ? -15.481 3.713 9.877 1.00 97.38 100 ILE A O 1
ATOM 797 N N . GLU A 1 101 ? -15.576 4.944 8.024 1.00 97.75 101 GLU A N 1
ATOM 798 C CA . GLU A 1 101 ? -16.346 3.941 7.288 1.00 97.75 101 GLU A CA 1
ATOM 799 C C . GLU A 1 101 ? -15.433 2.838 6.724 1.00 97.75 101 GLU A C 1
ATOM 801 O O . GLU A 1 101 ? -14.309 3.128 6.322 1.00 97.75 101 GLU A O 1
ATOM 806 N N . PRO A 1 102 ? -15.919 1.595 6.574 1.00 98.50 102 PRO A N 1
ATOM 807 C CA . PRO A 1 102 ? -15.235 0.600 5.757 1.00 98.50 102 PRO A CA 1
ATOM 808 C C . PRO A 1 102 ? -15.033 1.077 4.312 1.00 98.50 102 PRO A C 1
ATOM 810 O O . PRO A 1 102 ? -15.841 1.841 3.756 1.00 98.50 102 PRO A O 1
ATOM 813 N N . GLY A 1 103 ? -13.975 0.581 3.678 1.00 98.38 103 GLY A N 1
ATOM 814 C CA . GLY A 1 103 ? -13.671 0.828 2.275 1.00 98.38 103 GLY A CA 1
ATOM 815 C C . GLY A 1 103 ? -12.183 0.967 1.989 1.00 98.38 103 GLY A C 1
ATOM 816 O O . GLY A 1 103 ? -11.331 0.725 2.839 1.00 98.38 103 GLY A O 1
ATOM 817 N N . LEU A 1 104 ? -11.886 1.384 0.761 1.00 98.75 104 LEU A N 1
ATOM 818 C CA . LEU A 1 104 ? -10.527 1.596 0.286 1.00 98.75 104 LEU A CA 1
ATOM 819 C C . LEU A 1 104 ? -10.066 3.015 0.619 1.00 98.75 104 LEU A C 1
ATOM 821 O O . LEU A 1 104 ? -10.758 3.980 0.298 1.00 98.75 104 LEU A O 1
ATOM 825 N N . TYR A 1 105 ? -8.889 3.141 1.217 1.00 98.69 105 TYR A N 1
ATOM 826 C CA . TYR A 1 105 ? -8.283 4.410 1.601 1.00 98.69 105 TYR A CA 1
ATOM 827 C C . TYR A 1 105 ? -6.885 4.524 1.010 1.00 98.69 105 TYR A C 1
ATOM 829 O O . TYR A 1 105 ? -6.157 3.536 0.929 1.00 98.69 105 TYR A O 1
ATOM 837 N N . LYS A 1 106 ? -6.509 5.741 0.617 1.00 98.50 106 LYS A N 1
ATOM 838 C CA . LYS A 1 106 ? -5.167 6.078 0.139 1.00 98.50 106 LYS A CA 1
ATOM 839 C C . LYS A 1 106 ? -4.568 7.165 1.019 1.00 98.50 106 LYS A C 1
ATOM 841 O O . LYS A 1 106 ? -5.285 8.082 1.424 1.00 98.50 106 LYS A O 1
ATOM 846 N N . SER A 1 107 ? -3.281 7.047 1.331 1.00 98.31 107 SER A N 1
ATOM 847 C CA . SER A 1 107 ? -2.576 8.039 2.137 1.00 98.31 107 SER A CA 1
ATOM 848 C C . SER A 1 107 ? -1.905 9.117 1.292 1.00 98.31 107 SER A C 1
ATOM 850 O O . SER A 1 107 ? -1.401 8.865 0.195 1.00 98.31 107 SER A O 1
ATOM 852 N N . GLU A 1 108 ? -1.859 10.323 1.844 1.00 96.44 108 GLU A N 1
ATOM 853 C CA . GLU A 1 108 ? -1.069 11.450 1.361 1.00 96.44 108 GLU A CA 1
ATOM 854 C C . GLU A 1 108 ? -0.237 12.031 2.507 1.00 96.44 108 GLU A C 1
ATOM 856 O O . GLU A 1 108 ? -0.604 11.958 3.682 1.00 96.44 108 GLU A O 1
ATOM 861 N N . GLY A 1 109 ? 0.921 12.597 2.169 1.00 95.75 109 GLY A N 1
ATOM 862 C CA . GLY A 1 109 ? 1.896 13.037 3.162 1.00 95.75 109 GLY A CA 1
ATOM 863 C C . GLY A 1 109 ? 2.638 11.870 3.825 1.00 95.75 109 GLY A C 1
ATOM 864 O O . GLY A 1 109 ? 2.848 10.819 3.223 1.00 95.75 109 GLY A O 1
ATOM 865 N N . SER A 1 110 ? 3.097 12.080 5.060 1.00 96.06 110 SER A N 1
ATOM 866 C CA . SER A 1 110 ? 3.938 11.118 5.781 1.00 96.06 110 SER A CA 1
ATOM 867 C C . SER A 1 110 ? 3.102 10.247 6.714 1.00 96.06 110 SER A C 1
ATOM 869 O O . SER A 1 110 ? 2.756 10.678 7.814 1.00 96.06 110 SER A O 1
ATOM 871 N N . VAL A 1 111 ? 2.795 9.020 6.295 1.00 98.12 111 VAL A N 1
ATOM 872 C CA . VAL A 1 111 ? 2.277 7.969 7.182 1.00 98.12 111 VAL A CA 1
ATOM 873 C C . VAL A 1 111 ? 3.433 7.056 7.567 1.00 98.12 111 VAL A C 1
ATOM 875 O O . VAL A 1 111 ? 4.085 6.476 6.708 1.00 98.12 111 VAL A O 1
ATOM 878 N N . THR A 1 112 ? 3.706 6.928 8.863 1.00 98.19 112 THR A N 1
ATOM 879 C CA . THR A 1 112 ? 4.832 6.135 9.386 1.00 98.19 112 THR A CA 1
ATOM 880 C C . THR A 1 112 ? 4.401 4.765 9.898 1.00 98.19 112 THR A C 1
ATOM 882 O O . THR A 1 112 ? 5.218 3.842 9.988 1.00 98.19 112 THR A O 1
ATOM 885 N N . TYR A 1 113 ? 3.121 4.623 10.236 1.00 98.62 113 TYR A N 1
ATOM 886 C CA . TYR A 1 113 ? 2.522 3.374 10.677 1.00 98.62 113 TYR A CA 1
ATOM 887 C C . TYR A 1 113 ? 1.022 3.384 10.412 1.00 98.62 113 TYR A C 1
ATOM 889 O O . TYR A 1 113 ? 0.369 4.410 10.599 1.00 98.62 113 TYR A O 1
ATOM 897 N N . TRP A 1 114 ? 0.472 2.228 10.069 1.00 98.81 114 TRP A N 1
ATOM 898 C CA . TRP A 1 114 ? -0.959 1.973 10.153 1.00 98.81 114 TRP A CA 1
ATOM 899 C C . TRP A 1 114 ? -1.228 0.536 10.600 1.00 98.81 114 TRP A C 1
ATOM 901 O O . TRP A 1 114 ? -0.382 -0.341 10.418 1.00 98.81 114 TRP A O 1
ATOM 911 N N . ALA A 1 115 ? -2.402 0.290 11.180 1.00 98.88 115 ALA A N 1
ATOM 912 C CA . ALA A 1 115 ? -2.889 -1.046 11.491 1.00 98.88 115 ALA A CA 1
ATOM 913 C C . ALA A 1 115 ? -4.412 -1.150 11.394 1.00 98.88 115 ALA A C 1
ATOM 915 O O . ALA A 1 115 ? -5.141 -0.274 11.860 1.00 98.88 115 ALA A O 1
ATOM 916 N N . ARG A 1 116 ? -4.879 -2.272 10.849 1.00 98.88 116 ARG A N 1
ATOM 917 C CA . ARG A 1 116 ? -6.259 -2.750 10.963 1.00 98.88 116 ARG A CA 1
ATOM 918 C C . ARG A 1 116 ? -6.373 -3.599 12.223 1.00 98.88 116 ARG A C 1
ATOM 920 O O . ARG A 1 116 ? -5.516 -4.449 12.473 1.00 98.88 116 ARG A O 1
ATOM 927 N N . LEU A 1 117 ? -7.404 -3.366 13.025 1.00 98.81 117 LEU A N 1
ATOM 928 C CA . LEU A 1 117 ? -7.520 -3.905 14.378 1.00 98.81 117 LEU A CA 1
ATOM 929 C C . LEU A 1 117 ? -8.808 -4.710 14.553 1.00 98.81 117 LEU A C 1
ATOM 931 O O . LEU A 1 117 ? -9.878 -4.272 14.140 1.00 98.81 117 LEU A O 1
ATOM 935 N N . SER A 1 118 ? -8.731 -5.842 15.251 1.00 98.69 118 SER A N 1
ATOM 936 C CA . SER A 1 118 ? -9.889 -6.635 15.685 1.00 98.69 118 SER A CA 1
ATOM 937 C C . SER A 1 118 ? -10.347 -6.307 17.113 1.00 98.69 118 SER A C 1
ATOM 939 O O . SER A 1 118 ? -11.224 -6.983 17.650 1.00 98.69 118 SER A O 1
ATOM 941 N N . GLY A 1 119 ? -9.728 -5.317 17.760 1.00 98.19 119 GLY A N 1
ATOM 942 C CA . GLY A 1 119 ? -10.024 -4.899 19.128 1.00 98.19 119 GLY A CA 1
ATOM 943 C C . GLY A 1 119 ? -9.136 -3.743 19.597 1.00 98.19 119 GLY A C 1
ATOM 944 O O . GLY A 1 119 ? -8.208 -3.338 18.901 1.00 98.19 119 GLY A O 1
ATOM 945 N N . PHE A 1 120 ? -9.433 -3.208 20.784 1.00 98.25 120 PHE A N 1
ATOM 946 C CA . PHE A 1 120 ? -8.728 -2.065 21.389 1.00 98.25 120 PHE A CA 1
ATOM 947 C C . PHE A 1 120 ? -7.961 -2.439 22.668 1.00 98.25 120 PHE A C 1
ATOM 949 O O . PHE A 1 120 ? -7.611 -1.564 23.460 1.00 98.25 120 PHE A O 1
ATOM 956 N N . GLY A 1 121 ? -7.723 -3.730 22.917 1.00 96.94 121 GLY A N 1
ATOM 957 C CA . GLY A 1 121 ? -6.979 -4.203 24.087 1.00 96.94 121 GLY A CA 1
ATOM 958 C C . GLY A 1 121 ? -5.480 -3.886 24.047 1.00 96.94 121 GLY A C 1
ATOM 959 O O . GLY A 1 121 ? -4.814 -3.985 25.078 1.00 96.94 121 GLY A O 1
ATOM 960 N N . GLY A 1 122 ? -4.952 -3.487 22.885 1.00 92.56 122 GLY A N 1
ATOM 961 C CA . GLY A 1 122 ? -3.538 -3.160 22.681 1.00 92.56 122 GLY A CA 1
ATOM 962 C C . GLY A 1 122 ? -2.636 -4.390 22.566 1.00 92.56 122 GLY A C 1
ATOM 963 O O . GLY A 1 122 ? -1.418 -4.275 22.699 1.00 92.56 122 GLY A O 1
ATOM 964 N N . SER A 1 123 ? -3.220 -5.571 22.356 1.00 96.31 123 SER A N 1
ATOM 965 C CA . SER A 1 123 ? -2.478 -6.819 22.185 1.00 96.31 123 SER A CA 1
ATOM 966 C C . SER A 1 123 ? -2.030 -7.017 20.734 1.00 96.31 123 SER A C 1
ATOM 968 O O . SER A 1 123 ? -2.671 -6.535 19.801 1.00 96.31 123 SER A O 1
ATOM 970 N N . LEU A 1 124 ? -0.936 -7.755 20.525 1.00 94.31 124 LEU A N 1
ATOM 971 C CA . LEU A 1 124 ? -0.468 -8.075 19.170 1.00 94.31 124 LEU A CA 1
ATOM 972 C C . LEU A 1 124 ? -1.447 -8.999 18.437 1.00 94.31 124 LEU A C 1
ATOM 974 O O . LEU A 1 124 ? -1.519 -8.982 17.215 1.00 94.31 124 LEU A O 1
ATOM 978 N N . GLU A 1 125 ? -2.213 -9.794 19.181 1.00 96.81 125 GLU A N 1
ATOM 979 C CA . GLU A 1 125 ? -3.240 -10.687 18.654 1.00 96.81 125 GLU A CA 1
ATOM 980 C C . GLU A 1 125 ? -4.441 -9.945 18.054 1.00 96.81 125 GLU A C 1
ATOM 982 O O . GLU A 1 125 ? -5.211 -10.557 17.315 1.00 96.81 125 GLU A O 1
ATOM 987 N N . GLU A 1 126 ? -4.608 -8.657 18.367 1.00 98.25 126 GLU A N 1
ATOM 988 C CA . GLU A 1 126 ? -5.665 -7.809 17.811 1.00 98.25 126 GLU A CA 1
ATOM 989 C C . GLU A 1 126 ? -5.240 -7.076 16.534 1.00 98.25 126 GLU A C 1
ATOM 991 O O . GLU A 1 126 ? -6.078 -6.435 15.905 1.00 98.25 126 GLU A O 1
ATOM 996 N N . ILE A 1 127 ? -3.971 -7.161 16.125 1.00 98.44 127 ILE A N 1
ATOM 997 C CA . ILE A 1 127 ? -3.515 -6.599 14.852 1.00 98.44 127 ILE A CA 1
ATOM 998 C C . ILE A 1 127 ? -3.881 -7.583 13.737 1.00 98.44 127 ILE A C 1
ATOM 1000 O O . ILE A 1 127 ? -3.347 -8.690 13.672 1.00 98.44 127 ILE A O 1
ATOM 1004 N N . ILE A 1 128 ? -4.793 -7.169 12.856 1.00 98.56 128 ILE A N 1
ATOM 1005 C CA . ILE A 1 128 ? -5.200 -7.932 11.668 1.00 98.56 128 ILE A CA 1
ATOM 1006 C C . ILE A 1 128 ? -4.108 -7.820 10.602 1.00 98.56 128 ILE A C 1
ATOM 1008 O O . ILE A 1 128 ? -3.592 -8.823 10.118 1.00 98.56 128 ILE A O 1
ATOM 1012 N N . ALA A 1 129 ? -3.731 -6.583 10.284 1.00 98.62 129 ALA A N 1
ATOM 1013 C CA . ALA A 1 129 ? -2.660 -6.238 9.363 1.00 98.62 129 ALA A CA 1
ATOM 1014 C C . ALA A 1 129 ? -2.053 -4.900 9.784 1.00 98.62 129 ALA A C 1
ATOM 1016 O O . ALA A 1 129 ? -2.731 -4.077 10.404 1.00 98.62 129 ALA A O 1
ATOM 1017 N N . ASN A 1 130 ? -0.789 -4.671 9.446 1.00 98.56 130 ASN A N 1
ATOM 1018 C CA . ASN A 1 130 ? -0.108 -3.412 9.705 1.00 98.56 130 ASN A CA 1
ATOM 1019 C C . ASN A 1 130 ? 0.927 -3.112 8.622 1.00 98.56 130 ASN A C 1
ATOM 1021 O O . ASN A 1 130 ? 1.415 -4.017 7.945 1.00 98.56 130 ASN A O 1
ATOM 1025 N N . GLY A 1 131 ? 1.303 -1.843 8.506 1.00 97.50 131 GLY A N 1
ATOM 1026 C CA . GLY A 1 131 ? 2.300 -1.401 7.543 1.00 97.50 131 GLY A CA 1
ATOM 1027 C C . GLY A 1 131 ? 3.130 -0.229 8.044 1.00 97.50 131 GLY A C 1
ATOM 1028 O O . GLY A 1 131 ? 2.693 0.569 8.873 1.00 97.50 131 GLY A O 1
ATOM 1029 N N . ASN A 1 132 ? 4.347 -0.133 7.510 1.00 97.56 132 ASN A N 1
ATOM 1030 C CA . ASN A 1 132 ? 5.272 0.985 7.684 1.00 97.56 132 ASN A CA 1
ATOM 1031 C C . ASN A 1 132 ? 5.658 1.499 6.290 1.00 97.56 132 ASN A C 1
ATOM 1033 O O . ASN A 1 132 ? 6.746 1.177 5.802 1.00 97.56 132 ASN A O 1
ATOM 1037 N N . PRO A 1 133 ? 4.739 2.187 5.596 1.00 95.81 133 PRO A N 1
ATOM 1038 C CA . PRO A 1 133 ? 4.920 2.474 4.184 1.00 95.81 133 PRO A CA 1
ATOM 1039 C C . PRO A 1 133 ? 6.073 3.443 3.920 1.00 95.81 133 PRO A C 1
ATOM 1041 O O . PRO A 1 133 ? 6.376 4.329 4.719 1.00 95.81 133 PRO A O 1
ATOM 1044 N N . GLN A 1 134 ? 6.699 3.274 2.757 1.00 93.31 134 GLN A N 1
ATOM 1045 C CA . GLN A 1 134 ? 7.602 4.253 2.161 1.00 93.31 134 GLN A CA 1
ATOM 1046 C C . GLN A 1 134 ? 6.867 4.880 0.975 1.00 93.31 134 GLN A C 1
ATOM 1048 O O . GLN A 1 134 ? 6.584 4.200 -0.009 1.00 93.31 134 GLN A O 1
ATOM 1053 N N . GLY A 1 135 ? 6.517 6.161 1.093 1.00 94.62 135 GLY A N 1
ATOM 1054 C CA . GLY A 1 135 ? 5.623 6.835 0.149 1.00 94.62 135 GLY A CA 1
ATOM 1055 C C . GLY A 1 135 ? 4.138 6.662 0.495 1.00 94.62 135 GLY A C 1
ATOM 1056 O O . GLY A 1 135 ? 3.784 6.317 1.621 1.00 94.62 135 GLY A O 1
ATOM 1057 N N . SER A 1 136 ? 3.273 6.949 -0.481 1.00 96.81 136 SER A N 1
ATOM 1058 C CA . SER A 1 136 ? 1.817 6.772 -0.359 1.00 96.81 136 SER A CA 1
ATOM 1059 C C . SER A 1 136 ? 1.471 5.287 -0.261 1.00 96.81 136 SER A C 1
ATOM 1061 O O . SER A 1 136 ? 2.093 4.464 -0.929 1.00 96.81 136 SER A O 1
ATOM 1063 N N . ASP A 1 137 ? 0.467 4.946 0.538 1.00 98.38 137 ASP A N 1
ATOM 1064 C CA . ASP A 1 137 ? -0.004 3.577 0.720 1.00 98.38 137 ASP A CA 1
ATOM 1065 C C . ASP A 1 137 ? -1.514 3.473 0.525 1.00 98.38 137 ASP A C 1
ATOM 1067 O O . ASP A 1 137 ? -2.227 4.480 0.521 1.00 98.38 137 ASP A O 1
ATOM 1071 N N . ILE A 1 138 ? -1.996 2.246 0.335 1.00 98.75 138 ILE A N 1
ATOM 1072 C CA . ILE A 1 138 ? -3.399 1.953 0.051 1.00 98.75 138 ILE A CA 1
ATOM 1073 C C . ILE A 1 138 ? -3.843 0.775 0.903 1.00 98.75 138 ILE A C 1
ATOM 1075 O O . ILE A 1 138 ? -3.233 -0.291 0.855 1.00 98.75 138 ILE A O 1
ATOM 1079 N N . VAL A 1 139 ? -4.928 0.967 1.651 1.00 98.75 139 VAL A N 1
ATOM 1080 C CA . VAL A 1 139 ? -5.462 -0.031 2.581 1.00 98.75 139 VAL A CA 1
ATOM 1081 C C . VAL A 1 139 ? -6.966 -0.158 2.393 1.00 98.75 139 VAL A C 1
ATOM 1083 O O . VAL A 1 139 ? -7.685 0.839 2.341 1.00 98.75 139 VAL A O 1
ATOM 1086 N N . ASN A 1 140 ? -7.451 -1.391 2.305 1.00 98.75 140 ASN A N 1
ATOM 1087 C CA . ASN A 1 140 ? -8.863 -1.713 2.422 1.00 98.75 140 ASN A CA 1
ATOM 1088 C C . ASN A 1 140 ? -9.186 -1.998 3.889 1.00 98.75 140 ASN A C 1
ATOM 1090 O O . ASN A 1 140 ? -8.704 -2.976 4.455 1.00 98.75 140 ASN A O 1
ATOM 1094 N N . ILE A 1 141 ? -9.992 -1.131 4.492 1.00 98.75 141 ILE A N 1
ATOM 1095 C CA . ILE A 1 141 ? -10.550 -1.314 5.830 1.00 98.75 141 ILE A CA 1
ATOM 1096 C C . ILE A 1 141 ? -11.833 -2.122 5.665 1.00 98.75 141 ILE A C 1
ATOM 1098 O O . ILE A 1 141 ? -12.788 -1.658 5.031 1.00 98.75 141 ILE A O 1
ATOM 1102 N N . ASP A 1 142 ? -11.851 -3.336 6.203 1.00 98.31 142 ASP A N 1
ATOM 1103 C CA . ASP A 1 142 ? -12.978 -4.247 6.024 1.00 98.31 142 ASP A CA 1
ATOM 1104 C C . ASP A 1 142 ? -14.121 -3.905 6.985 1.00 98.31 142 ASP A C 1
ATOM 1106 O O . ASP A 1 142 ? -13.917 -3.389 8.080 1.00 98.31 142 ASP A O 1
ATOM 1110 N N . GLU A 1 143 ? -15.350 -4.269 6.613 1.00 97.75 143 GLU A N 1
ATOM 1111 C CA . GLU A 1 143 ? -16.534 -4.083 7.469 1.00 97.75 143 GLU A CA 1
ATOM 1112 C C . GLU A 1 143 ? -16.429 -4.830 8.811 1.00 97.75 143 GLU A C 1
ATOM 1114 O O . GLU A 1 143 ? -17.057 -4.441 9.791 1.00 97.75 143 GLU A O 1
ATOM 1119 N N . GLY A 1 144 ? -15.634 -5.905 8.858 1.00 97.56 144 GLY A N 1
ATOM 1120 C CA . GLY A 1 144 ? -15.389 -6.687 10.070 1.00 97.56 144 GLY A CA 1
ATOM 1121 C C . GLY A 1 144 ? -14.280 -6.145 10.973 1.00 97.56 144 GLY A C 1
ATOM 1122 O O . GLY A 1 144 ? -14.095 -6.685 12.066 1.00 97.56 144 GLY A O 1
ATOM 1123 N N . ASP A 1 145 ? -13.543 -5.122 10.537 1.00 98.75 145 ASP A N 1
ATOM 1124 C CA . ASP A 1 145 ? -12.533 -4.486 11.373 1.00 98.75 145 ASP A CA 1
ATOM 1125 C C . ASP A 1 145 ? -13.218 -3.751 12.524 1.00 98.75 145 ASP A C 1
ATOM 1127 O O . ASP A 1 145 ? -14.294 -3.177 12.379 1.00 98.75 145 ASP A O 1
ATOM 1131 N N . VAL A 1 146 ? -12.590 -3.768 13.694 1.00 98.75 146 VAL A N 1
ATOM 1132 C CA . VAL A 1 146 ? -13.066 -3.026 14.866 1.00 98.75 146 VAL A CA 1
ATOM 1133 C C . VAL A 1 146 ? -12.443 -1.636 14.902 1.00 98.75 146 VAL A C 1
ATOM 1135 O O . VAL A 1 146 ? -13.103 -0.670 15.284 1.00 98.75 146 VAL A O 1
ATOM 1138 N N . GLY A 1 147 ? -11.181 -1.513 14.489 1.00 98.62 147 GLY A N 1
ATOM 1139 C CA . GLY A 1 147 ? -10.480 -0.239 14.502 1.00 98.62 147 GLY A CA 1
ATOM 1140 C C . GLY A 1 147 ? -9.464 -0.078 13.383 1.00 98.62 147 GLY A C 1
ATOM 1141 O O . GLY A 1 147 ? -8.952 -1.052 12.836 1.00 98.62 147 GLY A O 1
ATOM 1142 N N . PHE A 1 148 ? -9.137 1.176 13.092 1.00 98.81 148 PHE A N 1
ATOM 1143 C CA . PHE A 1 148 ? -8.010 1.558 12.253 1.00 98.81 148 PHE A CA 1
ATOM 1144 C C . PHE A 1 148 ? -7.104 2.498 13.045 1.00 98.81 148 PHE A C 1
ATOM 1146 O O . PHE A 1 148 ? -7.553 3.519 13.562 1.00 98.81 148 PHE A O 1
ATOM 1153 N N . GLN A 1 149 ? -5.832 2.142 13.173 1.00 98.75 149 GLN A N 1
ATOM 1154 C CA . GLN A 1 149 ? -4.806 2.984 13.772 1.00 98.75 149 GLN A CA 1
ATOM 1155 C C . GLN A 1 149 ? -3.907 3.525 12.671 1.00 98.75 149 GLN A C 1
ATOM 1157 O O . GLN A 1 149 ? -3.484 2.776 11.799 1.00 98.75 149 GLN A O 1
ATOM 1162 N N . THR A 1 150 ? -3.548 4.799 12.745 1.00 98.75 150 THR A N 1
ATOM 1163 C CA . THR A 1 150 ? -2.560 5.407 11.852 1.00 98.75 150 THR A CA 1
ATOM 1164 C C . THR A 1 150 ? -1.702 6.410 12.611 1.00 98.75 150 THR A C 1
ATOM 1166 O O . THR A 1 150 ? -2.116 6.973 13.625 1.00 98.75 150 THR A O 1
ATOM 1169 N N . SER A 1 151 ? -0.469 6.609 12.164 1.00 98.56 151 SER A N 1
ATOM 1170 C CA . SER A 1 151 ? 0.470 7.564 12.744 1.00 98.56 151 SER A CA 1
ATOM 1171 C C . SER A 1 151 ? 1.300 8.242 11.667 1.00 98.56 151 SER A C 1
ATOM 1173 O O . SER A 1 151 ? 1.605 7.648 10.634 1.00 98.56 151 SER A O 1
ATOM 1175 N N . GLY A 1 152 ? 1.675 9.492 11.926 1.00 97.69 152 GLY A N 1
ATOM 1176 C CA . GLY A 1 152 ? 2.426 10.328 10.996 1.00 97.69 152 GLY A CA 1
ATOM 1177 C C . GLY A 1 152 ? 1.824 11.725 10.871 1.00 97.69 152 GLY A C 1
ATOM 1178 O O . GLY A 1 152 ? 0.860 12.054 11.556 1.00 97.69 152 GLY A O 1
ATOM 1179 N N . SER A 1 153 ? 2.422 12.551 10.016 1.00 97.25 153 SER A N 1
ATOM 1180 C CA . SER A 1 153 ? 1.931 13.902 9.709 1.00 97.25 153 SER A CA 1
ATOM 1181 C C . SER A 1 153 ? 1.087 13.957 8.431 1.00 97.25 153 SER A C 1
ATOM 1183 O O . SER A 1 153 ? 0.702 15.038 8.000 1.00 97.25 153 SER A O 1
ATOM 1185 N N . GLY A 1 154 ? 0.890 12.816 7.770 1.00 97.06 154 GLY A N 1
ATOM 1186 C CA . GLY A 1 154 ? -0.014 12.658 6.639 1.00 97.06 154 GLY A CA 1
ATOM 1187 C C . GLY A 1 154 ? -1.442 12.333 7.069 1.00 97.06 154 GLY A C 1
ATOM 1188 O O . GLY A 1 154 ? -1.767 12.279 8.256 1.00 97.06 154 GLY A O 1
ATOM 1189 N N . TYR A 1 155 ? -2.281 12.067 6.078 1.00 97.94 155 TYR A N 1
ATOM 1190 C CA . TYR A 1 155 ? -3.677 11.693 6.261 1.00 97.94 155 TYR A CA 1
ATOM 1191 C C . TYR A 1 155 ? -4.089 10.625 5.253 1.00 97.94 155 TYR A C 1
ATOM 1193 O O . TYR A 1 155 ? -3.411 10.388 4.255 1.00 97.94 155 TYR A O 1
ATOM 1201 N N . TRP A 1 156 ? -5.237 10.007 5.499 1.00 98.56 156 TRP A N 1
ATOM 1202 C CA . TRP A 1 156 ? -5.913 9.126 4.559 1.00 98.56 156 TRP A CA 1
ATOM 1203 C C . TRP A 1 156 ? -7.178 9.781 4.029 1.00 98.56 156 TRP A C 1
ATOM 1205 O O . TRP A 1 156 ? -7.869 10.494 4.756 1.00 98.56 156 TRP A O 1
ATOM 1215 N N . PHE A 1 157 ? -7.511 9.493 2.778 1.00 97.31 157 PHE A N 1
ATOM 1216 C CA . PHE A 1 157 ? -8.798 9.835 2.185 1.00 97.31 157 PHE A CA 1
ATOM 1217 C C . PHE A 1 157 ? -9.404 8.601 1.519 1.00 97.31 157 PHE A C 1
ATOM 1219 O O . PHE A 1 157 ? -8.696 7.693 1.070 1.00 97.31 157 PHE A O 1
ATOM 1226 N N . LYS A 1 158 ? -10.737 8.555 1.478 1.00 97.31 158 LYS A N 1
ATOM 1227 C CA . LYS A 1 158 ? -11.467 7.433 0.888 1.00 97.31 158 LYS A CA 1
ATOM 1228 C C . LYS A 1 158 ? -11.315 7.450 -0.632 1.00 97.31 158 LYS A C 1
ATOM 1230 O O . LYS A 1 158 ? -11.525 8.472 -1.280 1.00 97.31 158 LYS A O 1
ATOM 1235 N N . VAL A 1 159 ? -10.981 6.301 -1.207 1.00 97.56 159 VAL A N 1
ATOM 1236 C CA . VAL A 1 159 ? -10.947 6.080 -2.651 1.00 97.56 159 VAL A CA 1
ATOM 1237 C C . VAL A 1 159 ? -12.358 5.726 -3.114 1.00 97.56 159 VAL A C 1
ATOM 1239 O O . VAL A 1 159 ? -12.775 4.570 -3.072 1.00 97.56 159 VAL A O 1
ATOM 1242 N N . ASP A 1 160 ? -13.099 6.735 -3.557 1.00 95.62 160 ASP A N 1
ATOM 1243 C CA . ASP A 1 160 ? -14.476 6.613 -4.036 1.00 95.62 160 ASP A CA 1
ATOM 1244 C C . ASP A 1 160 ? -14.583 6.834 -5.565 1.00 95.62 160 ASP A C 1
ATOM 1246 O O . ASP A 1 160 ? -13.599 6.747 -6.314 1.00 95.62 160 ASP A O 1
ATOM 1250 N N . ASP A 1 161 ? -15.796 7.103 -6.050 1.00 94.44 161 ASP A N 1
ATOM 1251 C CA . ASP A 1 161 ? -16.067 7.412 -7.460 1.00 94.44 161 ASP A CA 1
ATOM 1252 C C . ASP A 1 161 ? -15.518 8.780 -7.908 1.00 94.44 161 ASP A C 1
ATOM 1254 O O . ASP A 1 161 ? -15.396 9.042 -9.112 1.00 94.44 161 ASP A O 1
ATOM 1258 N N . ASN A 1 162 ? -15.178 9.660 -6.965 1.00 93.44 162 ASN A N 1
ATOM 1259 C CA . ASN A 1 162 ? -14.560 10.954 -7.235 1.00 93.44 162 ASN A CA 1
ATOM 1260 C C . ASN A 1 162 ? -13.039 10.838 -7.369 1.00 93.44 162 ASN A C 1
ATOM 1262 O O . ASN A 1 162 ? -12.426 11.706 -7.994 1.00 93.44 162 ASN A O 1
ATOM 1266 N N . TYR A 1 163 ? -12.437 9.751 -6.878 1.00 95.81 163 TYR A N 1
ATOM 1267 C CA . TYR A 1 163 ? -11.024 9.463 -7.091 1.00 95.81 163 TYR A CA 1
ATOM 1268 C C . TYR A 1 163 ? -10.725 9.160 -8.569 1.00 95.81 163 TYR A C 1
ATOM 1270 O O . TYR A 1 163 ? -10.914 8.040 -9.064 1.00 95.81 163 TYR A O 1
ATOM 1278 N N . LYS A 1 164 ? -10.260 10.197 -9.276 1.00 95.88 164 LYS A N 1
ATOM 1279 C CA . LYS A 1 164 ? -9.934 10.210 -10.711 1.00 95.88 164 LYS A CA 1
ATOM 1280 C C . LYS A 1 164 ? -8.532 10.792 -10.930 1.00 95.88 164 LYS A C 1
ATOM 1282 O O . LYS A 1 164 ? -8.417 11.910 -11.434 1.00 95.88 164 LYS A O 1
ATOM 1287 N N . PRO A 1 165 ? -7.478 10.077 -10.509 1.00 96.69 165 PRO A N 1
ATOM 1288 C CA . PRO A 1 165 ? -6.107 10.536 -10.684 1.00 96.69 165 PRO A CA 1
ATOM 1289 C C . PRO A 1 165 ? -5.731 10.576 -12.168 1.00 96.69 165 PRO A C 1
ATOM 1291 O O . PRO A 1 165 ? -6.353 9.923 -13.013 1.00 96.69 165 PRO A O 1
ATOM 1294 N N . GLU A 1 166 ? -4.669 11.312 -12.486 1.00 96.88 166 GLU A N 1
ATOM 1295 C CA . GLU A 1 166 ? -4.007 11.151 -13.775 1.00 96.88 166 GLU A CA 1
ATOM 1296 C C . GLU A 1 166 ? -3.261 9.815 -13.817 1.00 96.88 166 GLU A C 1
ATOM 1298 O O . GLU A 1 166 ? -2.589 9.426 -12.862 1.00 96.88 166 GLU A O 1
ATOM 1303 N N . MET A 1 167 ? -3.370 9.115 -14.946 1.00 97.56 167 MET A N 1
ATOM 1304 C CA . MET A 1 167 ? -2.707 7.830 -15.122 1.00 97.56 167 MET A CA 1
ATOM 1305 C C . MET A 1 167 ? -1.196 8.015 -15.261 1.00 97.56 167 MET A C 1
ATOM 1307 O O . MET A 1 167 ? -0.710 8.662 -16.191 1.00 97.56 167 MET A O 1
ATOM 1311 N N . LEU A 1 168 ? -0.450 7.387 -14.362 1.00 98.31 168 LEU A N 1
ATOM 1312 C CA . LEU A 1 168 ? 0.993 7.500 -14.279 1.00 98.31 168 LEU A CA 1
ATOM 1313 C C . LEU A 1 168 ? 1.677 6.533 -15.253 1.00 98.31 168 LEU A C 1
ATOM 1315 O O . LEU A 1 168 ? 1.450 5.319 -15.264 1.00 98.31 168 LEU A O 1
ATOM 1319 N N . THR A 1 169 ? 2.599 7.071 -16.049 1.00 98.00 169 THR A N 1
ATOM 1320 C CA . THR A 1 169 ? 3.570 6.287 -16.831 1.00 98.00 169 THR A CA 1
ATOM 1321 C C . THR A 1 169 ? 4.936 6.225 -16.158 1.00 98.00 169 THR A C 1
ATOM 1323 O O . THR A 1 169 ? 5.832 5.535 -16.645 1.00 98.00 169 THR A O 1
ATOM 1326 N N . SER A 1 170 ? 5.108 6.943 -15.049 1.00 98.19 170 SER A N 1
ATOM 1327 C CA . SER A 1 170 ? 6.305 6.908 -14.229 1.00 98.19 170 SER A CA 1
ATOM 1328 C C . SER A 1 170 ? 5.993 7.277 -12.784 1.00 98.19 170 SER A C 1
ATOM 1330 O O . SER A 1 170 ? 5.165 8.151 -12.540 1.00 98.19 170 SER A O 1
ATOM 1332 N N . PHE A 1 171 ? 6.641 6.592 -11.847 1.00 98.19 171 PHE A N 1
ATOM 1333 C CA . PHE A 1 171 ? 6.386 6.706 -10.414 1.00 98.19 171 PHE A CA 1
ATOM 1334 C C . PHE A 1 171 ? 7.597 6.215 -9.599 1.00 98.19 171 PHE A C 1
ATOM 1336 O O . PHE A 1 171 ? 8.575 5.736 -10.174 1.00 98.19 171 PHE A O 1
ATOM 1343 N N . SER A 1 172 ? 7.560 6.376 -8.278 1.00 96.88 172 SER A N 1
ATOM 1344 C CA . SER A 1 172 ? 8.633 6.004 -7.342 1.00 96.88 172 SER A CA 1
ATOM 1345 C C . SER A 1 172 ? 8.067 5.118 -6.228 1.00 96.88 172 SER A C 1
ATOM 1347 O O . SER A 1 172 ? 7.220 4.276 -6.510 1.00 96.88 172 SER A O 1
ATOM 1349 N N . ASP A 1 173 ? 8.526 5.286 -4.989 1.00 97.06 173 ASP A N 1
ATOM 1350 C CA . ASP A 1 173 ? 8.037 4.529 -3.841 1.00 97.06 173 ASP A CA 1
ATOM 1351 C C . ASP A 1 173 ? 6.562 4.831 -3.533 1.00 97.06 173 ASP A C 1
ATOM 1353 O O . ASP A 1 173 ? 6.118 5.985 -3.575 1.00 97.06 173 ASP A O 1
ATOM 1357 N N . GLY A 1 174 ? 5.822 3.770 -3.225 1.00 97.94 174 GLY A N 1
ATOM 1358 C CA . GLY A 1 174 ? 4.421 3.800 -2.838 1.00 97.94 174 GLY A CA 1
ATOM 1359 C C . GLY A 1 174 ? 3.632 2.581 -3.320 1.00 97.94 174 GLY A C 1
ATOM 1360 O O . GLY A 1 174 ? 4.160 1.665 -3.960 1.00 97.94 174 GLY A O 1
ATOM 1361 N N . THR A 1 175 ? 2.339 2.602 -3.019 1.00 98.69 175 THR A N 1
ATOM 1362 C CA . THR A 1 175 ? 1.338 1.631 -3.464 1.00 98.69 175 THR A CA 1
ATOM 1363 C C . THR A 1 175 ? 0.386 2.298 -4.461 1.00 98.69 175 THR A C 1
ATOM 1365 O O . THR A 1 175 ? -0.100 3.406 -4.237 1.00 98.69 175 THR A O 1
ATOM 1368 N N . TYR A 1 176 ? 0.115 1.621 -5.576 1.00 98.75 176 TYR A N 1
ATOM 1369 C CA . TYR A 1 176 ? -0.633 2.149 -6.717 1.00 98.75 176 TYR A CA 1
ATOM 1370 C C . TYR A 1 176 ? -1.791 1.227 -7.094 1.00 98.75 176 TYR A C 1
ATOM 1372 O O . TYR A 1 176 ? -1.617 0.010 -7.166 1.00 98.75 176 TYR A O 1
ATOM 1380 N N . ILE A 1 177 ? -2.954 1.804 -7.402 1.00 98.75 177 ILE A N 1
ATOM 1381 C CA . ILE A 1 177 ? -4.120 1.065 -7.910 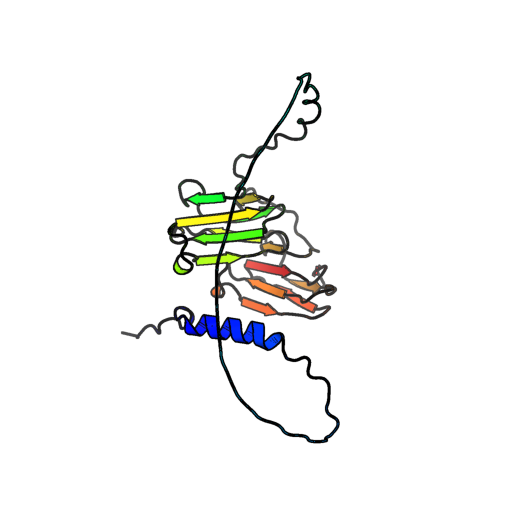1.00 98.75 177 ILE A CA 1
ATOM 1382 C C . ILE A 1 177 ? -3.959 0.796 -9.404 1.00 98.75 177 ILE A C 1
ATOM 1384 O O . ILE A 1 177 ? -3.929 1.725 -10.219 1.00 98.75 177 ILE A O 1
ATOM 1388 N N . VAL A 1 178 ? -3.933 -0.475 -9.792 1.00 98.75 178 VAL A N 1
ATOM 1389 C CA . VAL A 1 178 ? -3.917 -0.865 -11.203 1.00 98.75 178 VAL A CA 1
ATOM 1390 C C . VAL A 1 178 ? -5.294 -0.590 -11.817 1.00 98.75 178 VAL A C 1
ATOM 1392 O O . VAL A 1 178 ? -6.335 -0.919 -11.258 1.00 98.75 178 VAL A O 1
ATOM 1395 N N . GLY A 1 179 ? -5.311 0.083 -12.965 1.00 97.62 179 GLY A N 1
ATOM 1396 C CA . GLY A 1 179 ? -6.521 0.548 -13.643 1.00 97.62 179 GLY A CA 1
ATOM 1397 C C . GLY A 1 179 ? -7.022 1.929 -13.202 1.00 97.62 179 GLY A C 1
ATOM 1398 O O . GLY A 1 179 ? -7.871 2.490 -13.896 1.00 97.62 179 GLY A O 1
ATOM 1399 N N . LYS A 1 180 ? -6.486 2.510 -12.116 1.00 97.56 180 LYS A N 1
ATOM 1400 C CA . LYS A 1 180 ? -6.734 3.915 -11.736 1.00 97.56 180 LYS A CA 1
ATOM 1401 C C . LYS A 1 180 ? -5.453 4.746 -11.766 1.00 97.56 180 LYS A C 1
ATOM 1403 O O . LYS A 1 180 ? -5.348 5.658 -12.578 1.00 97.56 180 LYS A O 1
ATOM 1408 N N . ASP A 1 181 ? -4.478 4.393 -10.933 1.00 98.50 181 ASP A N 1
ATOM 1409 C CA . ASP A 1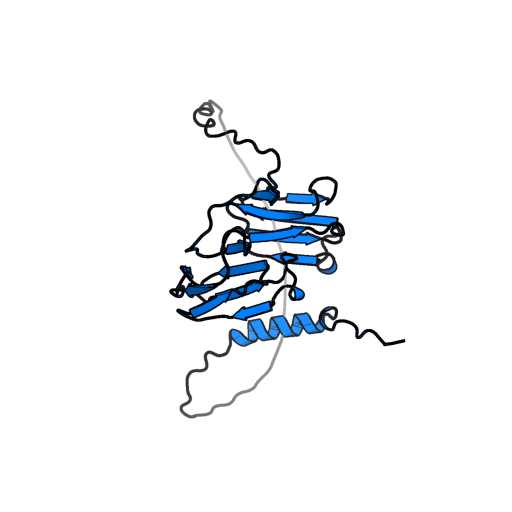 181 ? -3.211 5.122 -10.805 1.00 98.50 181 ASP A CA 1
ATOM 1410 C C . ASP A 1 181 ? -2.262 4.779 -11.952 1.00 98.50 181 ASP A C 1
ATOM 1412 O O . ASP A 1 181 ? -1.631 5.654 -12.534 1.00 98.50 181 ASP A O 1
ATOM 1416 N N . ILE A 1 182 ? -2.169 3.494 -12.291 1.00 98.75 182 ILE A N 1
ATOM 1417 C CA . ILE A 1 182 ? -1.290 2.968 -13.337 1.00 98.75 182 ILE A CA 1
ATOM 1418 C C . ILE A 1 182 ? -2.051 1.971 -14.203 1.00 98.75 182 ILE A C 1
ATOM 1420 O O . ILE A 1 182 ? -2.950 1.276 -13.742 1.00 98.75 182 ILE A O 1
ATOM 1424 N N . SER A 1 183 ? -1.691 1.867 -15.475 1.00 98.38 183 SER A N 1
ATOM 1425 C CA . SER A 1 183 ? -2.204 0.811 -16.357 1.00 98.38 183 SER A CA 1
ATOM 1426 C C . SER A 1 183 ? -1.399 -0.488 -16.219 1.00 98.38 183 SER A C 1
ATOM 1428 O O . SER A 1 183 ? -0.195 -0.406 -15.977 1.00 98.38 183 SER A O 1
ATOM 1430 N N . PRO A 1 184 ? -1.977 -1.655 -16.542 1.00 98.69 184 PRO A N 1
ATOM 1431 C CA . PRO A 1 184 ? -1.199 -2.855 -16.841 1.00 98.69 184 PRO A CA 1
ATOM 1432 C C . PRO A 1 184 ? -0.125 -2.616 -17.919 1.00 98.69 184 PRO A C 1
ATOM 1434 O O . PRO A 1 184 ? -0.244 -1.731 -18.785 1.00 98.69 184 PRO A O 1
ATOM 1437 N N . GLY A 1 185 ? 0.928 -3.426 -17.876 1.00 98.38 185 GLY A N 1
ATOM 1438 C CA . GLY A 1 185 ? 2.034 -3.391 -18.828 1.00 98.38 185 GLY A CA 1
ATOM 1439 C C . GLY A 1 185 ? 3.396 -3.613 -18.180 1.00 98.38 185 GLY A C 1
ATOM 1440 O O . GLY A 1 185 ? 3.508 -3.920 -16.996 1.00 98.38 185 GLY A O 1
ATOM 1441 N N . LYS A 1 186 ? 4.452 -3.450 -18.978 1.00 98.62 186 LYS A N 1
ATOM 1442 C CA . LYS A 1 186 ? 5.831 -3.594 -18.512 1.00 98.62 186 LYS A CA 1
ATOM 1443 C C . LYS A 1 186 ? 6.357 -2.271 -17.981 1.00 98.62 186 LYS A C 1
ATOM 1445 O O . LYS A 1 186 ? 6.216 -1.232 -18.624 1.00 98.62 186 LYS A O 1
ATOM 1450 N N . TYR A 1 187 ? 7.009 -2.332 -16.832 1.00 98.75 187 TYR A N 1
ATOM 1451 C CA . TYR A 1 187 ? 7.656 -1.200 -16.192 1.00 98.75 187 TYR A CA 1
ATOM 1452 C C . TYR A 1 187 ? 9.100 -1.563 -15.878 1.00 98.75 187 TYR A C 1
ATOM 1454 O O . TYR A 1 187 ? 9.386 -2.657 -15.394 1.00 98.75 187 TYR A O 1
ATOM 1462 N N . LYS A 1 188 ? 10.013 -0.638 -16.165 1.00 98.50 188 LYS A N 1
ATOM 1463 C CA . LYS A 1 188 ? 11.425 -0.744 -15.812 1.00 98.50 188 LYS A CA 1
ATOM 1464 C C . LYS A 1 188 ? 11.720 0.183 -14.641 1.00 98.50 188 LYS A C 1
ATOM 1466 O O . LYS A 1 188 ? 11.371 1.359 -14.710 1.00 98.50 188 LYS A O 1
ATOM 1471 N N . SER A 1 189 ? 12.377 -0.345 -13.617 1.00 97.88 189 SER A N 1
ATOM 1472 C CA . SER A 1 189 ? 12.996 0.424 -12.541 1.00 97.88 189 SER A CA 1
ATOM 1473 C C . SER A 1 189 ? 14.463 0.705 -12.874 1.00 97.88 189 SER A C 1
ATOM 1475 O O . SER A 1 189 ? 15.162 -0.149 -13.433 1.00 97.88 189 SER A O 1
ATOM 1477 N N . ASP A 1 190 ? 14.927 1.901 -12.521 1.00 93.94 190 ASP A N 1
ATOM 1478 C CA . ASP A 1 190 ? 16.334 2.301 -12.646 1.00 93.94 190 ASP A CA 1
ATOM 1479 C C . ASP A 1 190 ? 17.234 1.709 -11.540 1.00 93.94 190 ASP A C 1
ATOM 1481 O O . ASP A 1 190 ? 18.455 1.827 -11.622 1.00 93.94 190 ASP A O 1
ATOM 1485 N N . GLY A 1 191 ? 16.651 1.030 -10.545 1.00 90.06 191 GLY A N 1
ATOM 1486 C CA . GLY A 1 191 ? 17.312 0.642 -9.298 1.00 90.06 191 GLY A CA 1
ATOM 1487 C C . GLY A 1 191 ? 17.384 1.808 -8.305 1.00 90.06 191 GLY A C 1
ATOM 1488 O O . GLY A 1 191 ? 17.415 2.974 -8.701 1.00 90.06 191 GLY A O 1
ATOM 1489 N N . GLY A 1 192 ? 17.360 1.497 -7.009 1.00 85.38 192 GLY A N 1
ATOM 1490 C CA . GLY A 1 192 ? 17.596 2.469 -5.938 1.00 85.38 192 GLY A CA 1
ATOM 1491 C C . GLY A 1 192 ? 18.979 2.309 -5.309 1.00 85.38 192 GLY A C 1
ATOM 1492 O O . GLY A 1 192 ? 19.716 1.378 -5.626 1.00 85.38 192 GLY A O 1
ATOM 1493 N N . ASP A 1 193 ? 19.311 3.208 -4.383 1.00 79.19 193 ASP A N 1
ATOM 1494 C CA . ASP A 1 193 ? 20.568 3.166 -3.617 1.00 79.19 193 ASP A CA 1
ATOM 1495 C C . ASP A 1 193 ? 20.515 2.184 -2.422 1.00 79.19 193 ASP A C 1
ATOM 1497 O O . ASP A 1 193 ? 21.477 2.060 -1.663 1.00 79.19 193 ASP A O 1
ATOM 1501 N N . SER A 1 194 ? 19.380 1.511 -2.214 1.00 77.31 194 SER A N 1
ATOM 1502 C CA . SER A 1 194 ? 19.106 0.612 -1.089 1.00 77.31 194 SER A CA 1
ATOM 1503 C C . SER A 1 194 ? 18.477 -0.705 -1.558 1.00 77.31 194 SER A C 1
ATOM 1505 O O . SER A 1 194 ? 18.205 -0.897 -2.742 1.00 77.31 194 SER A O 1
ATOM 1507 N N . PHE A 1 195 ? 18.252 -1.636 -0.624 1.00 86.75 195 PHE A N 1
ATOM 1508 C CA . PHE A 1 195 ? 17.507 -2.865 -0.904 1.00 86.75 195 PHE A CA 1
ATOM 1509 C C . PHE A 1 195 ? 16.090 -2.536 -1.384 1.00 86.75 195 PHE A C 1
ATOM 1511 O O . PHE A 1 195 ? 15.291 -1.970 -0.636 1.00 86.75 195 PHE A O 1
ATOM 1518 N N . GLY A 1 196 ? 15.786 -2.924 -2.622 1.00 94.75 196 GLY A N 1
ATOM 1519 C CA . GLY A 1 196 ? 14.480 -2.726 -3.226 1.00 94.75 196 GLY A CA 1
ATOM 1520 C C . GLY A 1 196 ? 13.474 -3.805 -2.836 1.00 94.75 196 GLY A C 1
ATOM 1521 O O . GLY A 1 196 ? 13.824 -4.936 -2.481 1.00 94.75 196 GLY A O 1
ATOM 1522 N N . TYR A 1 197 ? 12.195 -3.467 -2.950 1.00 97.12 197 TYR A N 1
ATOM 1523 C CA . TYR A 1 197 ? 11.088 -4.414 -2.886 1.00 97.12 197 TYR A CA 1
ATOM 1524 C C . TYR A 1 197 ? 9.971 -3.991 -3.822 1.00 97.12 197 TYR A C 1
ATOM 1526 O O . TYR A 1 197 ? 9.609 -2.818 -3.862 1.00 97.12 197 TYR A O 1
ATOM 1534 N N . TRP A 1 198 ? 9.389 -4.937 -4.544 1.00 98.56 198 TRP A N 1
ATOM 1535 C CA . TRP A 1 198 ? 8.134 -4.722 -5.255 1.00 98.56 198 TRP A CA 1
ATOM 1536 C C . TRP A 1 198 ? 7.173 -5.880 -5.012 1.00 98.56 198 TRP A C 1
ATOM 1538 O O . TRP A 1 198 ? 7.606 -7.010 -4.785 1.00 98.56 198 TRP A O 1
ATOM 1548 N N . ALA A 1 199 ? 5.874 -5.609 -5.122 1.00 98.81 199 ALA A N 1
ATOM 1549 C CA . ALA A 1 199 ? 4.823 -6.615 -5.106 1.00 98.81 199 ALA A CA 1
ATOM 1550 C C . ALA A 1 199 ? 3.694 -6.277 -6.086 1.00 98.81 199 ALA A C 1
ATOM 1552 O O . ALA A 1 199 ? 3.252 -5.134 -6.177 1.00 98.81 199 ALA A O 1
ATOM 1553 N N . ARG A 1 200 ? 3.204 -7.298 -6.793 1.00 98.88 200 ARG A N 1
ATOM 1554 C CA . ARG A 1 200 ? 1.917 -7.282 -7.501 1.00 98.88 200 ARG A CA 1
ATOM 1555 C C . ARG A 1 200 ? 0.863 -7.826 -6.546 1.00 98.88 200 ARG A C 1
ATOM 1557 O O . ARG A 1 200 ? 1.102 -8.858 -5.914 1.00 98.88 200 ARG A O 1
ATOM 1564 N N . LEU A 1 201 ? -0.265 -7.137 -6.436 1.00 98.88 201 LEU A N 1
ATOM 1565 C CA . LEU A 1 201 ? -1.253 -7.363 -5.384 1.00 98.88 201 LEU A CA 1
ATOM 1566 C C . LEU A 1 201 ? -2.618 -7.754 -5.959 1.00 98.88 201 LEU A C 1
ATOM 1568 O O . LEU A 1 201 ? -3.046 -7.189 -6.966 1.00 98.88 201 LEU A O 1
ATOM 1572 N N . SER A 1 202 ? -3.318 -8.681 -5.304 1.00 98.75 202 SER A N 1
ATOM 1573 C CA . SER A 1 202 ? -4.718 -9.040 -5.581 1.00 98.75 202 SER A CA 1
ATOM 1574 C C . SER A 1 202 ? -5.723 -8.259 -4.735 1.00 98.75 202 SER A C 1
ATOM 1576 O O . SER A 1 202 ? -6.924 -8.359 -4.978 1.00 98.75 202 SER A O 1
ATOM 1578 N N . GLY A 1 203 ? -5.245 -7.473 -3.774 1.00 98.62 203 GLY A N 1
ATOM 1579 C CA . GLY A 1 203 ? -6.055 -6.690 -2.852 1.00 98.62 203 GLY A CA 1
ATOM 1580 C C . GLY A 1 203 ? -5.204 -5.703 -2.055 1.00 98.62 203 GLY A C 1
ATOM 1581 O O . GLY A 1 203 ? -4.010 -5.546 -2.312 1.00 98.62 203 GLY A O 1
ATOM 1582 N N . PHE A 1 204 ? -5.850 -5.014 -1.117 1.00 98.81 204 PHE A N 1
ATOM 1583 C CA . PHE A 1 204 ? -5.230 -4.013 -0.243 1.00 98.81 204 PHE A CA 1
ATOM 1584 C C . PHE A 1 204 ? -5.533 -4.285 1.239 1.00 98.81 204 PHE A C 1
ATOM 1586 O O . PHE A 1 204 ? -5.534 -3.367 2.050 1.00 98.81 204 PHE A O 1
ATOM 1593 N N . SER A 1 205 ? -5.827 -5.529 1.617 1.00 98.31 205 SER A N 1
ATOM 1594 C CA . SER A 1 205 ? -6.060 -5.913 3.013 1.00 98.31 205 SER A CA 1
ATOM 1595 C C . SER A 1 205 ? -4.801 -5.716 3.870 1.00 98.31 205 SER A C 1
ATOM 1597 O O . SER A 1 205 ? -4.898 -5.526 5.085 1.00 98.31 205 SER A O 1
ATOM 1599 N N . GLY A 1 206 ? -3.629 -5.740 3.222 1.00 97.44 206 GLY A N 1
ATOM 1600 C CA . GLY A 1 206 ? -2.311 -5.659 3.847 1.00 97.44 206 GLY A CA 1
ATOM 1601 C C . GLY A 1 206 ? -1.793 -6.997 4.370 1.00 97.44 206 GLY A C 1
ATOM 1602 O O . GLY A 1 206 ? -0.741 -7.049 5.005 1.00 97.44 206 GLY A O 1
ATOM 1603 N N . GLU A 1 207 ? -2.519 -8.081 4.115 1.00 97.69 207 GLU A N 1
ATOM 1604 C CA . GLU A 1 207 ? -2.119 -9.431 4.487 1.00 97.69 207 GLU A CA 1
ATOM 1605 C C . GLU A 1 207 ? -1.279 -10.090 3.386 1.00 97.69 207 GLU A C 1
ATOM 1607 O O . GLU A 1 207 ? -1.300 -9.705 2.217 1.00 97.69 207 GLU A O 1
ATOM 1612 N N . LEU A 1 208 ? -0.545 -11.143 3.751 1.00 96.56 208 LEU A N 1
ATOM 1613 C CA . LEU A 1 208 ? 0.298 -11.883 2.805 1.00 96.56 208 LEU A CA 1
ATOM 1614 C C . LEU A 1 208 ? -0.499 -12.549 1.677 1.00 96.56 208 LEU A C 1
ATOM 1616 O O . LEU A 1 208 ? 0.051 -12.764 0.598 1.00 96.56 208 LEU A O 1
ATOM 1620 N N . ASP A 1 209 ? -1.769 -12.867 1.924 1.00 97.81 209 ASP A N 1
ATOM 1621 C CA . ASP A 1 209 ? -2.645 -13.516 0.948 1.00 97.81 209 ASP A CA 1
ATOM 1622 C C . ASP A 1 209 ? -2.959 -12.605 -0.253 1.00 97.81 209 ASP A C 1
ATOM 1624 O O . ASP A 1 209 ? -3.322 -13.113 -1.314 1.00 97.81 209 ASP A O 1
ATOM 1628 N N . ASP A 1 210 ? -2.746 -11.289 -0.128 1.00 98.62 210 ASP A N 1
ATOM 1629 C CA . ASP A 1 210 ? -2.887 -10.348 -1.240 1.00 98.62 210 ASP A CA 1
ATOM 1630 C C . ASP A 1 210 ? -1.668 -10.305 -2.169 1.00 98.62 210 ASP A C 1
ATOM 1632 O O . ASP A 1 210 ? -1.732 -9.710 -3.245 1.00 98.62 210 ASP A O 1
ATOM 1636 N N . ILE A 1 211 ? -0.540 -10.914 -1.800 1.00 98.62 211 ILE A N 1
ATOM 1637 C CA . ILE A 1 211 ? 0.677 -10.863 -2.613 1.00 98.62 211 ILE A CA 1
ATOM 1638 C C . ILE A 1 211 ? 0.604 -11.928 -3.714 1.00 98.62 211 ILE A C 1
ATOM 1640 O O . IL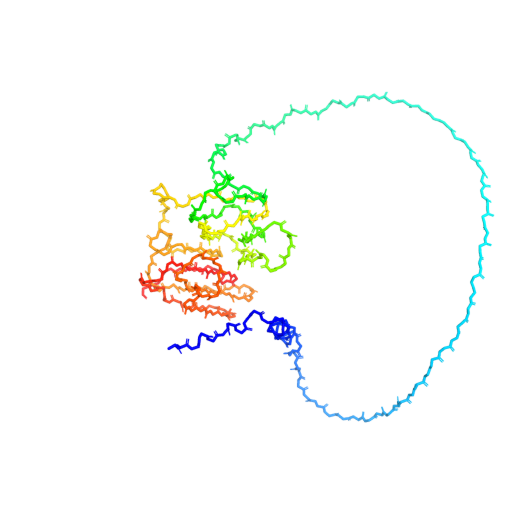E A 1 211 ? 0.773 -13.121 -3.470 1.00 98.62 211 ILE A O 1
ATOM 1644 N N . ILE A 1 212 ? 0.438 -11.486 -4.964 1.00 98.75 212 ILE A N 1
ATOM 1645 C CA . ILE A 1 212 ? 0.463 -12.359 -6.151 1.00 98.75 212 ILE A CA 1
ATOM 1646 C C . ILE A 1 212 ? 1.901 -12.782 -6.466 1.00 98.75 212 ILE A C 1
ATOM 1648 O O . ILE A 1 212 ? 2.182 -13.941 -6.772 1.00 98.75 212 ILE A O 1
ATOM 1652 N N . ALA A 1 213 ? 2.813 -11.812 -6.462 1.00 98.75 213 ALA A N 1
ATOM 1653 C CA . ALA A 1 213 ? 4.235 -12.006 -6.707 1.00 98.75 213 ALA A CA 1
ATOM 1654 C C . ALA A 1 213 ? 5.013 -10.836 -6.113 1.00 98.75 213 ALA A C 1
ATOM 1656 O O . ALA A 1 213 ? 4.529 -9.707 -6.143 1.00 98.75 213 ALA A O 1
ATOM 1657 N N . ASN A 1 214 ? 6.231 -11.089 -5.651 1.00 98.56 214 ASN A N 1
ATOM 1658 C CA . ASN A 1 214 ? 7.127 -10.061 -5.148 1.00 98.56 214 ASN A CA 1
ATOM 1659 C C . ASN A 1 214 ? 8.578 -10.310 -5.574 1.00 98.56 214 ASN A C 1
ATOM 1661 O O . ASN A 1 214 ? 8.923 -11.372 -6.100 1.00 98.56 214 ASN A O 1
ATOM 1665 N N . GLY A 1 215 ? 9.432 -9.316 -5.349 1.00 97.75 215 GLY A N 1
ATOM 1666 C CA . GLY A 1 215 ? 10.866 -9.443 -5.567 1.00 97.75 215 GLY A CA 1
ATOM 1667 C C . GLY A 1 215 ? 11.666 -8.381 -4.827 1.00 97.75 215 GLY A C 1
ATOM 1668 O O . GLY A 1 215 ? 11.155 -7.307 -4.523 1.00 97.75 215 GLY A O 1
ATOM 1669 N N . ASN A 1 216 ? 12.937 -8.694 -4.574 1.00 97.31 216 ASN A N 1
ATOM 1670 C CA . ASN A 1 216 ? 13.883 -7.845 -3.852 1.00 97.31 216 ASN A CA 1
ATOM 1671 C C . ASN A 1 216 ? 15.124 -7.560 -4.711 1.00 97.31 216 ASN A C 1
ATOM 1673 O O . ASN A 1 216 ? 16.171 -8.171 -4.490 1.00 97.31 216 ASN A O 1
ATOM 1677 N N . PRO A 1 217 ? 15.013 -6.739 -5.767 1.00 95.06 217 PRO A N 1
ATOM 1678 C CA . PRO A 1 217 ? 16.146 -6.474 -6.640 1.00 95.06 217 PRO A CA 1
ATOM 1679 C C . PRO A 1 217 ? 17.189 -5.588 -5.935 1.00 95.06 217 PRO A C 1
ATOM 1681 O O . PRO A 1 217 ? 16.850 -4.672 -5.190 1.00 95.06 217 PRO A O 1
ATOM 1684 N N . GLU A 1 218 ? 18.465 -5.829 -6.229 1.00 91.25 218 GLU A N 1
ATOM 1685 C CA . GLU A 1 218 ? 19.597 -4.996 -5.780 1.00 91.25 218 GLU A CA 1
ATOM 1686 C C . GLU A 1 218 ? 19.980 -3.918 -6.817 1.00 91.25 218 GLU A C 1
ATOM 1688 O O . GLU A 1 218 ? 21.013 -3.265 -6.710 1.00 91.25 218 GLU A O 1
ATOM 1693 N N . GLY A 1 219 ? 19.178 -3.754 -7.874 1.00 92.25 219 GLY A N 1
ATOM 1694 C CA . GLY A 1 219 ? 19.464 -2.852 -8.986 1.00 92.25 219 GLY A CA 1
ATOM 1695 C C . GLY A 1 219 ? 18.304 -2.766 -9.982 1.00 92.25 219 GLY A C 1
ATOM 1696 O O . GLY A 1 219 ? 17.179 -3.141 -9.644 1.00 92.25 219 GLY A O 1
ATOM 1697 N N . PRO A 1 220 ? 18.555 -2.290 -11.217 1.00 96.00 220 PRO A N 1
ATOM 1698 C CA . PRO A 1 220 ? 17.518 -2.163 -12.233 1.00 96.00 220 PRO A CA 1
ATOM 1699 C C . PRO A 1 220 ? 16.764 -3.476 -12.456 1.00 96.00 220 PRO A C 1
ATOM 1701 O O . PRO A 1 220 ? 17.369 -4.537 -12.622 1.00 96.00 220 PRO A O 1
ATOM 1704 N N . THR A 1 221 ? 15.439 -3.400 -12.533 1.00 97.00 221 THR A N 1
ATOM 1705 C CA . THR A 1 221 ? 14.574 -4.560 -12.779 1.00 97.00 221 THR A CA 1
ATOM 1706 C C . THR A 1 221 ? 13.447 -4.215 -13.748 1.00 97.00 221 THR A C 1
ATOM 1708 O O . THR A 1 221 ? 13.154 -3.043 -13.987 1.00 97.00 221 THR A O 1
ATOM 1711 N N . ILE A 1 222 ? 12.814 -5.233 -14.330 1.00 98.25 222 ILE A N 1
ATOM 1712 C CA . ILE A 1 222 ? 11.627 -5.086 -15.175 1.00 98.25 222 ILE A CA 1
ATOM 1713 C C . ILE A 1 222 ? 10.530 -5.977 -14.612 1.00 98.25 222 ILE A C 1
ATOM 1715 O O . ILE A 1 222 ? 10.752 -7.164 -14.376 1.00 98.25 222 ILE A O 1
ATOM 1719 N N . VAL A 1 223 ? 9.341 -5.405 -14.442 1.00 98.56 223 VAL A N 1
ATOM 1720 C CA . VAL A 1 223 ? 8.154 -6.119 -13.975 1.00 98.56 223 VAL A CA 1
ATOM 1721 C C . VAL A 1 223 ? 7.022 -5.916 -14.970 1.00 98.56 223 VAL A C 1
ATOM 1723 O O . VAL A 1 223 ? 6.781 -4.807 -15.446 1.00 98.56 223 VAL A O 1
ATOM 1726 N N . GLU A 1 224 ? 6.330 -7.002 -15.295 1.00 98.62 224 GLU A N 1
ATOM 1727 C CA . GLU A 1 224 ? 5.068 -6.967 -16.025 1.00 98.62 224 GLU A CA 1
ATOM 1728 C C . GLU A 1 224 ? 3.915 -6.977 -15.019 1.00 98.62 224 GLU A C 1
ATOM 1730 O O . GLU A 1 224 ? 3.732 -7.944 -14.279 1.00 98.62 224 GLU A O 1
ATOM 1735 N N . ILE A 1 225 ? 3.168 -5.875 -14.976 1.00 98.75 225 ILE A N 1
ATOM 1736 C CA . ILE A 1 225 ? 1.935 -5.733 -14.204 1.00 98.75 225 ILE A CA 1
ATOM 1737 C C . ILE A 1 225 ? 0.802 -6.270 -15.074 1.00 98.75 225 ILE A C 1
ATOM 1739 O O . ILE A 1 225 ? 0.558 -5.755 -16.171 1.00 98.75 225 ILE A O 1
ATOM 1743 N N . ALA A 1 226 ? 0.144 -7.327 -14.608 1.00 98.38 226 ALA A N 1
ATOM 1744 C CA . ALA A 1 226 ? -0.885 -8.025 -15.364 1.00 98.38 226 ALA A CA 1
ATOM 1745 C C . ALA A 1 226 ? -2.229 -7.288 -15.295 1.00 98.38 226 ALA A C 1
ATOM 1747 O O . ALA A 1 226 ? -2.498 -6.536 -14.364 1.00 98.38 226 ALA A O 1
ATOM 1748 N N . GLU A 1 227 ? -3.113 -7.550 -16.262 1.00 97.38 227 GLU A N 1
ATOM 1749 C CA . GLU A 1 227 ? -4.453 -6.939 -16.303 1.00 97.38 227 GLU A CA 1
ATOM 1750 C C . GLU A 1 227 ? -5.337 -7.292 -15.100 1.00 97.38 227 GLU A C 1
ATOM 1752 O O . GLU A 1 227 ? -6.251 -6.539 -14.780 1.00 97.38 227 GLU A O 1
ATOM 1757 N N . GLY A 1 228 ? -5.081 -8.432 -14.453 1.00 97.88 228 GLY A N 1
ATOM 1758 C CA . GLY A 1 228 ? -5.817 -8.883 -13.270 1.00 97.88 228 GLY A CA 1
ATOM 1759 C C . GLY A 1 228 ? -5.200 -8.460 -11.938 1.00 97.88 228 GLY A C 1
ATOM 1760 O O . GLY A 1 228 ? -5.779 -8.771 -10.900 1.00 97.88 228 GLY A O 1
ATOM 1761 N N . ASP A 1 229 ? -4.040 -7.800 -11.951 1.00 98.81 229 ASP A N 1
ATOM 1762 C CA . ASP A 1 229 ? -3.461 -7.259 -10.725 1.00 98.81 229 ASP A CA 1
ATOM 1763 C C . ASP A 1 229 ? -4.327 -6.077 -10.269 1.00 98.81 229 ASP A C 1
ATOM 1765 O O . ASP A 1 229 ? -4.771 -5.271 -11.084 1.00 98.81 229 ASP A O 1
ATOM 1769 N N . ILE A 1 230 ? -4.581 -5.981 -8.967 1.00 98.81 230 ILE A N 1
ATOM 1770 C CA . ILE A 1 230 ? -5.377 -4.909 -8.358 1.00 98.81 230 ILE A CA 1
ATOM 1771 C C . ILE A 1 230 ? -4.471 -3.775 -7.875 1.00 98.81 230 ILE A C 1
ATOM 1773 O O . ILE A 1 230 ? -4.832 -2.599 -7.969 1.00 98.81 230 ILE A O 1
ATOM 1777 N N . GLY A 1 231 ? -3.269 -4.114 -7.409 1.00 98.75 231 GLY A N 1
ATOM 1778 C CA . GLY A 1 231 ? -2.298 -3.148 -6.915 1.00 98.75 231 GLY A CA 1
ATOM 1779 C C . GLY A 1 231 ? -0.863 -3.454 -7.326 1.00 98.75 231 GLY A C 1
ATOM 1780 O O . GLY A 1 231 ? -0.510 -4.589 -7.653 1.00 98.75 231 GLY A O 1
ATOM 1781 N N . PHE A 1 232 ? -0.024 -2.425 -7.274 1.00 98.88 232 PHE A N 1
ATOM 1782 C CA . PHE A 1 232 ? 1.427 -2.542 -7.351 1.00 98.88 232 PHE A CA 1
ATOM 1783 C C . PHE A 1 232 ? 2.053 -1.743 -6.214 1.00 98.88 232 PHE A C 1
ATOM 1785 O O . PHE A 1 232 ? 1.819 -0.543 -6.109 1.00 98.88 232 PHE A O 1
ATOM 1792 N N . GLN A 1 233 ? 2.844 -2.398 -5.374 1.00 98.75 233 GLN A N 1
ATOM 1793 C CA . GLN A 1 233 ? 3.608 -1.758 -4.308 1.00 98.75 233 GLN A CA 1
ATOM 1794 C C . GLN A 1 233 ? 5.088 -1.792 -4.661 1.00 98.75 233 GLN A C 1
ATOM 1796 O O . GLN A 1 233 ? 5.594 -2.802 -5.148 1.00 98.75 233 GLN A O 1
ATOM 1801 N N . THR A 1 234 ? 5.795 -0.702 -4.393 1.00 98.25 234 THR A N 1
ATOM 1802 C CA . THR A 1 234 ? 7.244 -0.629 -4.559 1.00 98.25 234 THR A CA 1
ATOM 1803 C C . THR A 1 234 ? 7.862 0.281 -3.512 1.00 98.25 234 THR A C 1
ATOM 1805 O O . THR A 1 234 ? 7.305 1.322 -3.185 1.00 98.25 234 THR A O 1
ATOM 1808 N N . PHE A 1 235 ? 9.054 -0.072 -3.049 1.00 96.00 235 PHE A N 1
ATOM 1809 C CA . PHE A 1 235 ? 9.917 0.837 -2.310 1.00 96.00 235 PHE A CA 1
ATOM 1810 C C . PHE A 1 235 ? 11.394 0.527 -2.566 1.00 96.00 235 PHE A C 1
ATOM 1812 O O . PHE A 1 235 ? 11.742 -0.609 -2.900 1.00 96.00 235 PHE A O 1
ATOM 1819 N N . GLY A 1 236 ? 12.263 1.533 -2.466 1.00 95.25 236 GLY A N 1
ATOM 1820 C CA . GLY A 1 236 ? 13.710 1.367 -2.645 1.00 95.25 236 GLY A CA 1
ATOM 1821 C C . GLY A 1 236 ? 14.148 0.976 -4.063 1.00 95.25 236 GLY A C 1
ATOM 1822 O O . GLY A 1 236 ? 15.306 0.638 -4.273 1.00 95.25 236 GLY A O 1
ATOM 1823 N N . ASN A 1 237 ? 13.257 1.023 -5.060 1.00 95.31 237 ASN A N 1
ATOM 1824 C CA . ASN A 1 237 ? 13.570 0.641 -6.448 1.00 95.31 237 ASN A CA 1
ATOM 1825 C C . ASN A 1 237 ? 13.889 1.842 -7.349 1.00 95.31 237 ASN A C 1
ATOM 1827 O O . ASN A 1 237 ? 14.006 1.690 -8.568 1.00 95.31 237 ASN A O 1
ATOM 1831 N N . GLY A 1 238 ? 13.982 3.044 -6.782 1.00 94.62 238 GLY A N 1
ATOM 1832 C CA . GLY A 1 238 ? 14.121 4.266 -7.560 1.00 94.62 238 GLY A CA 1
ATOM 1833 C C . GLY A 1 238 ? 12.904 4.514 -8.454 1.00 94.62 238 GLY A C 1
ATOM 1834 O O . GLY A 1 238 ? 11.765 4.190 -8.112 1.00 94.62 238 GLY A O 1
ATOM 1835 N N . LYS A 1 239 ? 13.140 5.128 -9.614 1.00 97.06 239 LYS A N 1
ATOM 1836 C CA . LYS A 1 239 ? 12.076 5.504 -10.544 1.00 97.06 239 LYS A CA 1
ATOM 1837 C C . LYS A 1 239 ? 11.670 4.321 -11.418 1.00 97.06 239 LYS A C 1
ATOM 1839 O O . LYS A 1 239 ? 12.511 3.702 -12.065 1.00 97.06 239 LYS A O 1
ATOM 1844 N N . TRP A 1 240 ? 10.370 4.075 -11.502 1.00 98.50 240 TRP A N 1
ATOM 1845 C CA . TRP A 1 240 ? 9.746 3.195 -12.482 1.00 98.50 240 TRP A CA 1
ATOM 1846 C C . TRP A 1 240 ? 9.273 3.993 -13.691 1.00 98.50 240 TRP A C 1
ATOM 1848 O O . TRP A 1 240 ? 8.742 5.097 -13.554 1.00 98.50 240 TRP A O 1
ATOM 1858 N N . THR A 1 241 ? 9.430 3.427 -14.886 1.00 98.69 241 THR A N 1
ATOM 1859 C CA . THR A 1 241 ? 8.921 3.988 -16.144 1.00 98.69 241 THR A CA 1
ATOM 1860 C C . THR A 1 241 ? 8.287 2.886 -16.981 1.00 98.69 241 THR A C 1
ATOM 1862 O O . THR A 1 241 ? 8.862 1.806 -17.126 1.00 98.69 241 THR A O 1
ATOM 1865 N N . LYS A 1 242 ? 7.105 3.151 -17.544 1.00 98.38 242 LYS A N 1
ATOM 1866 C CA . LYS A 1 242 ? 6.443 2.233 -18.475 1.00 98.38 242 LYS A CA 1
ATOM 1867 C C . LYS A 1 242 ? 7.296 2.057 -19.734 1.00 98.38 242 LYS A C 1
ATOM 1869 O O . LYS A 1 242 ? 7.792 3.039 -20.283 1.00 98.38 242 LYS A O 1
ATOM 1874 N N . VAL A 1 243 ? 7.448 0.820 -20.194 1.00 97.44 243 VAL A N 1
ATOM 1875 C CA . VAL A 1 243 ? 8.201 0.460 -21.404 1.00 97.44 243 VAL A CA 1
ATOM 1876 C C . VAL A 1 243 ? 7.327 -0.348 -22.366 1.00 97.44 243 VAL A C 1
ATOM 1878 O O . VAL A 1 243 ? 6.330 -0.943 -21.950 1.00 97.44 243 VAL A O 1
ATOM 1881 N N . GLU A 1 244 ? 7.692 -0.332 -23.650 1.00 86.19 244 GLU A N 1
ATOM 1882 C CA . GLU A 1 244 ? 7.038 -1.113 -24.715 1.00 86.19 244 GLU A CA 1
ATOM 1883 C C . GLU A 1 244 ? 7.428 -2.605 -24.682 1.00 86.19 244 GLU A C 1
ATOM 1885 O O . GLU A 1 244 ? 8.609 -2.922 -24.403 1.00 86.19 244 GLU A O 1
#

Solvent-accessible surface area (backbone atoms only — not comparable to full-atom values): 15023 Å² total; per-residue (Å²): 137,80,80,81,75,76,71,70,80,82,37,74,70,46,57,53,49,54,51,48,53,61,57,53,68,73,72,73,86,80,78,82,91,83,85,90,84,88,85,88,78,90,80,88,88,83,91,82,92,82,84,90,87,89,85,88,86,88,91,77,89,78,90,81,90,86,84,92,86,85,93,84,89,82,90,89,84,90,84,78,76,93,63,84,63,81,73,56,45,56,56,46,78,35,43,46,77,76,73,37,74,58,44,43,32,37,42,45,68,47,43,59,35,37,33,39,17,65,51,86,84,83,52,78,88,28,53,72,23,62,49,66,53,55,49,33,39,56,42,40,45,54,83,83,36,42,24,42,36,37,34,51,86,17,34,30,37,70,60,53,94,80,64,74,66,75,69,46,59,58,51,56,50,19,45,39,41,44,78,53,39,27,69,59,46,39,31,37,28,69,22,30,100,45,78,16,39,40,35,37,15,68,49,35,63,62,46,76,88,28,56,75,46,71,50,69,47,82,39,62,48,76,48,74,45,51,86,82,38,41,24,41,37,33,30,44,33,38,50,34,34,62,51,136

Sequence (244 aa):
MEKEKKPMFKRWWFWLIVVIIIIGACNAIGDEDNDTAENQQENSNKTAENGTEENATENNENETTDENAT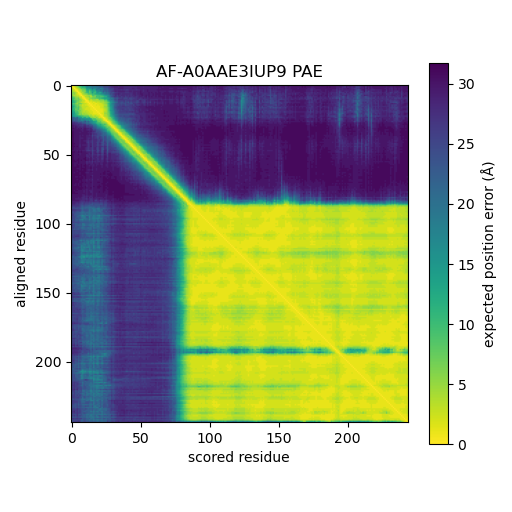NEEENTAENEEAENTEGRIESGIFEVGKDIEPGLYKSEGSVTYWARLSGFGGSLEEIIANGNPQGSDIVNIDEGDVGFQTSGSGYWFKVDDNYKPEMLTSFSDGTYIVGKDISPGKYKSDGGDSFGYWARLSGFSGELDDIIANGNPEGPTIVEIAEGDIGFQTFGNGKWTKVE

pLDDT: mean 78.28, std 27.4, range [25.06, 98.88]

InterPro domains:
  IPR059835 Rv1352-like, extracellular domain [PF27111] (91-156)
  IPR059835 Rv1352-like, extracellular domain [PF27111] (172-241)

Radius of gyration: 27.73 Å; Cα contacts (8 Å, |Δi|>4): 426; chains: 1; bounding box: 66×76×81 Å

Foldseek 3Di:
DDDDDDDPVVDPVVVVVVVCVVVVVVPPPDDDDDDDDDDDDDDDDDDDYDDDDDDDDDDDDDDDDDDDDDDDDDDDDDPDDPDDCPQKAAADKAFEPPRHDFAKKKKDDDWQKKFFFQDDPPDPVGTPAMDGFDHMEMAGRDNNTGIMGIDDGIIMGHDDPPLQDDEDQKDAAYKAFDPHNYDFAKKKFQAAPDWKKKFFFQDRNNDPVRGPDMDTDRGMDMDGRDRNGGMMGIHRRHMMGGDD

Organism: NCBI:txid1325689

Secondary structure (DSSP, 8-state):
---PPPPGGGSHHHHHHHHHHHHHTTS---PPP------------------------------------------S---S-----TT-B-SEEEEBTTTB-SEEEEEES-EEEEEEES-SS--GGGEEEEE--SSB-EEEE-TT-SEEEEEES-EEEE--TT--PPPBSEE-SEEEEBTTTB-SEEEEE---SS--EEEEES-SS-SGGGEEEEE--SS-EEEEE-TT--EEEEESS--EEEE-

Mean predicted aligned error: 15.74 Å